Protein AF-0000000079819090 (afdb_homodimer)

Structure (mmCIF, N/CA/C/O backbone):
data_AF-0000000079819090-model_v1
#
loop_
_entity.id
_entity.type
_entity.pdbx_description
1 polymer 'Transcriptional regulator, ArsR family'
#
loop_
_atom_site.group_PDB
_atom_site.id
_atom_site.type_symbol
_atom_site.label_atom_id
_atom_site.label_alt_id
_atom_site.label_comp_id
_atom_site.label_asym_id
_atom_site.label_entity_id
_atom_site.label_seq_id
_atom_site.pdbx_PDB_ins_code
_atom_site.Cartn_x
_atom_site.Cartn_y
_atom_site.Cartn_z
_atom_site.occupancy
_atom_site.B_iso_or_equiv
_atom_site.auth_seq_id
_atom_site.auth_comp_id
_atom_site.auth_asym_id
_atom_site.auth_atom_id
_atom_site.pdbx_PDB_model_num
ATOM 1 N N . MET A 1 1 ? -15.328 3.588 -3.189 1 66.56 1 MET A N 1
ATOM 2 C CA . MET A 1 1 ? -14.344 3.637 -2.107 1 66.56 1 MET A CA 1
ATOM 3 C C . MET A 1 1 ? -12.938 3.422 -2.645 1 66.56 1 MET A C 1
ATOM 5 O O . MET A 1 1 ? -12.711 2.541 -3.475 1 66.56 1 MET A O 1
ATOM 9 N N . THR A 1 2 ? -12.109 4.523 -2.379 1 82.88 2 THR A N 1
ATOM 10 C CA . THR A 1 2 ? -10.758 4.473 -2.939 1 82.88 2 THR A CA 1
ATOM 11 C C . THR A 1 2 ? -9.938 3.379 -2.266 1 82.88 2 THR A C 1
ATOM 13 O O . THR A 1 2 ? -10.047 3.166 -1.057 1 82.88 2 THR A O 1
ATOM 16 N N . ASP A 1 3 ? -9.344 2.676 -3.035 1 90.94 3 ASP A N 1
ATOM 17 C CA . ASP A 1 3 ? -8.43 1.591 -2.676 1 90.94 3 ASP A CA 1
ATOM 18 C C . ASP A 1 3 ? -7.285 2.1 -1.803 1 90.94 3 ASP A C 1
ATOM 20 O O . ASP A 1 3 ? -6.562 3.02 -2.193 1 90.94 3 ASP A O 1
ATOM 24 N N . VAL A 1 4 ? -7.203 1.615 -0.549 1 94.12 4 VAL A N 1
ATOM 25 C CA . VAL A 1 4 ? -6.195 2.023 0.424 1 94.12 4 VAL A CA 1
ATOM 26 C C . VAL A 1 4 ? -4.801 1.869 -0.18 1 94.12 4 VAL A C 1
ATOM 28 O O . VAL A 1 4 ? -3.926 2.711 0.037 1 94.12 4 VAL A O 1
ATOM 31 N N . TYR A 1 5 ? -4.602 0.841 -0.976 1 94.44 5 TYR A N 1
ATOM 32 C CA . TYR A 1 5 ? -3.301 0.569 -1.58 1 94.44 5 TYR A CA 1
ATOM 33 C C . TYR A 1 5 ? -2.922 1.661 -2.572 1 94.44 5 TYR A C 1
ATOM 35 O O . TYR A 1 5 ? -1.781 2.131 -2.584 1 94.44 5 TYR A O 1
ATOM 43 N N . LYS A 1 6 ? -3.877 2.049 -3.33 1 95.12 6 LYS A N 1
ATOM 44 C CA . LYS A 1 6 ? -3.641 3.104 -4.312 1 95.12 6 LYS A CA 1
ATOM 45 C C . LYS A 1 6 ? -3.377 4.441 -3.627 1 95.12 6 LYS A C 1
ATOM 47 O O . LYS A 1 6 ? -2.529 5.219 -4.074 1 95.12 6 LYS A O 1
ATOM 52 N N . ALA A 1 7 ? -4.102 4.656 -2.637 1 96.69 7 ALA A N 1
ATOM 53 C CA . ALA A 1 7 ? -3.932 5.906 -1.896 1 96.69 7 ALA A CA 1
ATOM 54 C C . ALA A 1 7 ? -2.512 6.027 -1.347 1 96.69 7 ALA A C 1
ATOM 56 O O . ALA A 1 7 ? -1.905 7.098 -1.409 1 96.69 7 ALA A O 1
ATOM 57 N N . LEU A 1 8 ? -1.967 4.906 -0.868 1 95.25 8 LEU A N 1
ATOM 58 C CA . LEU A 1 8 ? -0.675 4.918 -0.189 1 95.25 8 LEU A CA 1
ATOM 59 C C . LEU A 1 8 ? 0.468 4.871 -1.197 1 95.25 8 LEU A C 1
ATOM 61 O O . LEU A 1 8 ? 1.627 5.098 -0.838 1 95.25 8 LEU A O 1
ATOM 65 N N . ALA A 1 9 ? 0.133 4.637 -2.471 1 95.94 9 ALA A N 1
ATOM 66 C CA . ALA A 1 9 ? 1.184 4.512 -3.479 1 95.94 9 ALA A CA 1
ATOM 67 C C . ALA A 1 9 ? 1.894 5.848 -3.695 1 95.94 9 ALA A C 1
ATOM 69 O O . ALA A 1 9 ? 3.012 5.887 -4.215 1 95.94 9 ALA A O 1
ATOM 70 N N . ASP A 1 10 ? 1.294 6.977 -3.35 1 96.38 10 ASP A N 1
ATOM 71 C CA . ASP A 1 10 ? 1.894 8.297 -3.492 1 96.38 10 ASP A CA 1
ATOM 72 C C . ASP A 1 10 ? 2.732 8.656 -2.268 1 96.38 10 ASP A C 1
ATOM 74 O O . ASP A 1 10 ? 2.23 8.656 -1.142 1 96.38 10 ASP A O 1
ATOM 78 N N . PRO A 1 11 ? 3.967 9.023 -2.512 1 95.94 11 PRO A N 1
ATOM 79 C CA . PRO A 1 11 ? 4.84 9.289 -1.366 1 95.94 11 PRO A CA 1
ATOM 80 C C . PRO A 1 11 ? 4.406 10.523 -0.572 1 95.94 11 PRO A C 1
ATOM 82 O O . PRO A 1 11 ? 4.578 10.562 0.649 1 95.94 11 PRO A O 1
ATOM 85 N N . THR A 1 12 ? 3.865 11.469 -1.215 1 97.38 12 THR A N 1
ATOM 86 C CA . THR A 1 12 ? 3.418 12.672 -0.521 1 97.38 12 THR A CA 1
ATOM 87 C C . THR A 1 12 ? 2.266 12.352 0.427 1 97.38 12 THR A C 1
ATOM 89 O O . THR A 1 12 ? 2.234 12.836 1.561 1 97.38 12 THR A O 1
ATOM 92 N N . ARG A 1 13 ? 1.382 11.539 -0.03 1 97.69 13 ARG A N 1
ATOM 93 C CA . ARG A 1 13 ? 0.263 11.133 0.818 1 97.69 13 ARG A CA 1
ATOM 94 C C . ARG A 1 13 ? 0.753 10.391 2.053 1 97.69 13 ARG A C 1
ATOM 96 O O . ARG A 1 13 ? 0.195 10.547 3.141 1 97.69 13 ARG A O 1
ATOM 103 N N . ARG A 1 14 ? 1.757 9.617 1.88 1 96.69 14 ARG A N 1
ATOM 104 C CA . ARG A 1 14 ? 2.311 8.898 3.021 1 96.69 14 ARG A CA 1
ATOM 105 C C . ARG A 1 14 ? 2.908 9.867 4.039 1 96.69 14 ARG A C 1
ATOM 107 O O . ARG A 1 14 ? 2.748 9.68 5.25 1 96.69 14 ARG A O 1
ATOM 114 N N . VAL A 1 15 ? 3.549 10.875 3.557 1 97.88 15 VAL A N 1
ATOM 115 C CA . VAL A 1 15 ? 4.145 11.867 4.445 1 97.88 15 VAL A CA 1
ATOM 116 C C . VAL A 1 15 ? 3.045 12.648 5.16 1 97.88 15 VAL A C 1
ATOM 118 O O . VAL A 1 15 ? 3.174 12.977 6.34 1 97.88 15 VAL A O 1
ATOM 121 N N . ILE A 1 16 ? 2.029 12.914 4.41 1 98.19 16 ILE A N 1
ATOM 122 C CA . ILE A 1 16 ? 0.886 13.586 5.016 1 98.19 16 ILE A CA 1
ATOM 123 C C . ILE A 1 16 ? 0.344 12.75 6.172 1 98.19 16 ILE A C 1
ATOM 125 O O . ILE A 1 16 ? 0.081 13.281 7.258 1 98.19 16 ILE A O 1
ATOM 129 N N . LEU A 1 17 ? 0.196 11.5 6 1 97.06 17 LEU A N 1
ATOM 130 C CA . LEU A 1 17 ? -0.29 10.609 7.047 1 97.06 17 LEU A CA 1
ATOM 131 C C . LEU A 1 17 ? 0.67 10.586 8.227 1 97.06 17 LEU A C 1
ATOM 133 O O . LEU A 1 17 ? 0.238 10.555 9.383 1 97.06 17 LEU A O 1
ATOM 137 N N . ASP A 1 18 ? 1.962 10.578 7.891 1 96.94 18 ASP A N 1
ATOM 138 C CA . ASP A 1 18 ? 2.961 10.656 8.953 1 96.94 18 ASP A CA 1
ATOM 139 C C . ASP A 1 18 ? 2.73 11.883 9.828 1 96.94 18 ASP A C 1
ATOM 141 O O . ASP A 1 18 ? 2.76 11.781 11.062 1 96.94 18 ASP A O 1
ATOM 145 N N . GLU A 1 19 ? 2.52 13.016 9.203 1 97.5 19 GLU A N 1
ATOM 146 C CA . GLU A 1 19 ? 2.352 14.273 9.914 1 97.5 19 GLU A CA 1
ATOM 147 C C . GLU A 1 19 ? 1.072 14.273 10.75 1 97.5 19 GLU A C 1
ATOM 149 O O . GLU A 1 19 ? 1.056 14.773 11.875 1 97.5 19 GLU A O 1
ATOM 154 N N . LEU A 1 20 ? 0.045 13.672 10.227 1 97.38 20 LEU A N 1
ATOM 155 C CA . LEU A 1 20 ? -1.218 13.609 10.961 1 97.38 20 LEU A CA 1
ATOM 156 C C . LEU A 1 20 ? -1.136 12.617 12.109 1 97.38 20 LEU A C 1
ATOM 158 O O . LEU A 1 20 ? -1.773 12.812 13.148 1 97.38 20 LEU A O 1
ATOM 162 N N . ALA A 1 21 ? -0.401 11.562 11.891 1 94.44 21 ALA A N 1
ATOM 163 C CA . ALA A 1 21 ? -0.195 10.586 12.961 1 94.44 21 ALA A CA 1
ATOM 164 C C . ALA A 1 21 ? 0.61 11.195 14.109 1 94.44 21 ALA A C 1
ATOM 166 O O . ALA A 1 21 ? 0.381 10.875 15.273 1 94.44 21 ALA A O 1
ATOM 167 N N . ASP A 1 22 ? 1.56 12.047 13.742 1 94.94 22 ASP A N 1
ATOM 168 C CA . ASP A 1 22 ? 2.396 12.742 14.719 1 94.94 22 ASP A CA 1
ATOM 169 C C . ASP A 1 22 ? 1.581 13.758 15.523 1 94.94 22 ASP A C 1
ATOM 171 O O . ASP A 1 22 ? 1.695 13.82 16.75 1 94.94 22 ASP A O 1
ATOM 175 N N . ARG A 1 23 ? 0.795 14.5 14.781 1 95.44 23 ARG A N 1
ATOM 176 C CA . ARG A 1 23 ? -0.111 15.484 15.367 1 95.44 23 ARG A CA 1
ATOM 177 C C . ARG A 1 23 ? -1.448 15.5 14.633 1 95.44 23 ARG A C 1
ATOM 179 O O . ARG A 1 23 ? -1.562 16.078 13.555 1 95.44 23 ARG A O 1
ATOM 186 N N . ASN A 1 24 ? -2.453 14.969 15.289 1 95.62 24 ASN A N 1
ATOM 187 C CA . ASN A 1 24 ? -3.779 14.891 14.68 1 95.62 24 ASN A CA 1
ATOM 188 C C . ASN A 1 24 ? -4.492 16.234 14.719 1 95.62 24 ASN A C 1
ATOM 190 O O . ASN A 1 24 ? -4.105 17.125 15.484 1 95.62 24 ASN A O 1
ATOM 194 N N . GLY A 1 25 ? -5.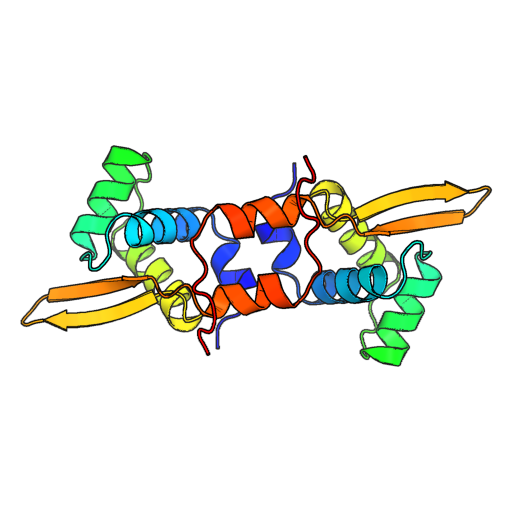426 16.328 13.859 1 96.81 25 GLY A N 1
ATOM 195 C CA . GLY A 1 25 ? -6.219 17.547 13.867 1 96.81 25 GLY A CA 1
ATOM 196 C C . GLY A 1 25 ? -5.457 18.75 13.352 1 96.81 25 GLY A C 1
ATOM 197 O O . GLY A 1 25 ? -5.285 19.75 14.07 1 96.81 25 GLY A O 1
ATOM 198 N N . GLN A 1 26 ? -5.035 18.719 12.195 1 98.19 26 GLN A N 1
ATOM 199 C CA . GLN A 1 26 ? -4.312 19.828 11.578 1 98.19 26 GLN A CA 1
ATOM 200 C C . GLN A 1 26 ? -5.121 20.453 10.445 1 98.19 26 GLN A C 1
ATOM 202 O O . GLN A 1 26 ? -5.824 19.75 9.719 1 98.19 26 GLN A O 1
ATOM 207 N N . THR A 1 27 ? -5 21.734 10.289 1 98.12 27 THR A N 1
ATOM 208 C CA . THR A 1 27 ? -5.594 22.422 9.148 1 98.12 27 THR A CA 1
ATOM 209 C C . THR A 1 27 ? -4.734 22.234 7.898 1 98.12 27 THR A C 1
ATOM 211 O O . THR A 1 27 ? -3.58 21.828 7.988 1 98.12 27 THR A O 1
ATOM 214 N N . LEU A 1 28 ? -5.336 22.562 6.738 1 98 28 LEU A N 1
ATOM 215 C CA . LEU A 1 28 ? -4.594 22.5 5.484 1 98 28 LEU A CA 1
ATOM 216 C C . LEU A 1 28 ? -3.338 23.359 5.555 1 98 28 LEU A C 1
ATOM 218 O O . LEU A 1 28 ? -2.266 22.938 5.113 1 98 28 LEU A O 1
ATOM 222 N N . PHE A 1 29 ? -3.428 24.531 6.141 1 97.62 29 PHE A N 1
ATOM 223 C CA . PHE A 1 29 ? -2.303 25.453 6.266 1 97.62 29 PHE A CA 1
ATOM 224 C C . PHE A 1 29 ? -1.183 24.812 7.086 1 97.62 29 PHE A C 1
ATOM 226 O O . PHE A 1 29 ? -0.014 24.875 6.699 1 97.62 29 PHE A O 1
ATOM 233 N N . GLU A 1 30 ? -1.546 24.25 8.227 1 97.75 30 GLU A N 1
ATOM 234 C CA . GLU A 1 30 ? -0.562 23.609 9.094 1 97.75 30 GLU A CA 1
ATOM 235 C C . GLU A 1 30 ? 0.142 22.453 8.383 1 97.75 30 GLU A C 1
ATOM 237 O O . GLU A 1 30 ? 1.363 22.312 8.469 1 97.75 30 GLU A O 1
ATOM 242 N N . ILE A 1 31 ? -0.602 21.672 7.664 1 98.19 31 ILE A N 1
ATOM 243 C CA . ILE A 1 31 ? -0.048 20.531 6.934 1 98.19 31 ILE A CA 1
ATOM 244 C C . ILE A 1 31 ? 0.931 21.031 5.871 1 98.19 31 ILE A C 1
ATOM 246 O O . ILE A 1 31 ? 2.059 20.547 5.781 1 98.19 31 ILE A O 1
ATOM 250 N N . CYS A 1 32 ? 0.532 22.031 5.121 1 98.31 32 CYS A N 1
ATOM 251 C CA . CYS A 1 32 ? 1.394 22.594 4.09 1 98.31 32 CYS A CA 1
ATOM 252 C C . CYS A 1 32 ? 2.701 23.109 4.688 1 98.31 32 CYS A C 1
ATOM 254 O O . CYS A 1 32 ? 3.777 22.844 4.145 1 98.31 32 CYS A O 1
ATOM 256 N N . THR A 1 33 ? 2.594 23.766 5.797 1 97.94 33 THR A N 1
ATOM 257 C CA . THR A 1 33 ? 3.756 24.359 6.457 1 97.94 33 THR A CA 1
ATOM 258 C C . THR A 1 33 ? 4.715 23.266 6.93 1 97.94 33 THR A C 1
ATOM 260 O O . THR A 1 33 ? 5.926 23.375 6.715 1 97.94 33 THR A O 1
ATOM 263 N N . ARG A 1 34 ? 4.168 22.281 7.488 1 97.69 34 ARG A N 1
ATOM 264 C CA . ARG A 1 34 ? 5 21.188 8 1 97.69 34 ARG A CA 1
ATOM 265 C C . ARG A 1 34 ? 5.645 20.406 6.863 1 97.69 34 ARG A C 1
ATOM 267 O O . ARG A 1 34 ? 6.809 20.016 6.953 1 97.69 34 ARG A O 1
ATOM 274 N N . LEU A 1 35 ? 4.879 20.141 5.785 1 97.94 35 LEU A N 1
ATOM 275 C CA . LEU A 1 35 ? 5.426 19.453 4.621 1 97.94 35 LEU A CA 1
ATOM 276 C C . LEU A 1 35 ? 6.621 20.219 4.051 1 97.94 35 LEU A C 1
ATOM 278 O O . LEU A 1 35 ? 7.645 19.609 3.715 1 97.94 35 LEU A O 1
ATOM 282 N N . LEU A 1 36 ? 6.496 21.484 4.012 1 97.69 36 LEU A N 1
ATOM 283 C CA . LEU A 1 36 ? 7.562 22.328 3.471 1 97.69 36 LEU A CA 1
ATOM 284 C C . LEU A 1 36 ? 8.75 22.375 4.426 1 97.69 36 LEU A C 1
ATOM 286 O O . LEU A 1 36 ? 9.883 22.094 4.031 1 97.69 36 LEU A O 1
ATOM 290 N N . SER A 1 37 ? 8.539 22.625 5.719 1 97.56 37 SER A N 1
ATOM 291 C CA . SER A 1 37 ? 9.594 22.891 6.691 1 97.56 37 SER A CA 1
ATOM 292 C C . SER A 1 37 ? 10.328 21.625 7.086 1 97.56 37 SER A C 1
ATOM 294 O O . SER A 1 37 ? 11.555 21.625 7.219 1 97.56 37 SER A O 1
ATOM 296 N N . LYS A 1 38 ? 9.602 20.531 7.246 1 97.12 38 LYS A N 1
ATOM 297 C CA . LYS A 1 38 ? 10.188 19.312 7.793 1 97.12 38 LYS A CA 1
ATOM 298 C C . LYS A 1 38 ? 10.648 18.375 6.68 1 97.12 38 LYS A C 1
ATOM 300 O O . LYS A 1 38 ? 11.602 17.609 6.859 1 97.12 38 LYS A O 1
ATOM 305 N N . HIS A 1 39 ? 9.945 18.469 5.566 1 96.94 39 HIS A N 1
ATOM 306 C CA . HIS A 1 39 ? 10.195 17.438 4.562 1 96.94 39 HIS A CA 1
ATOM 307 C C . HIS A 1 39 ? 10.672 18.062 3.248 1 96.94 39 HIS A C 1
ATOM 309 O O . HIS A 1 39 ? 11.031 17.344 2.314 1 96.94 39 HIS A O 1
ATOM 315 N N . GLY A 1 40 ? 10.547 19.344 3.105 1 96.81 40 GLY A N 1
ATOM 316 C CA . GLY A 1 40 ? 10.953 20.016 1.882 1 96.81 40 GLY A CA 1
ATOM 317 C C . GLY A 1 40 ? 9.969 19.828 0.744 1 96.81 40 GLY A C 1
ATOM 318 O O . GLY A 1 40 ? 10.336 19.953 -0.427 1 96.81 40 GLY A O 1
ATOM 319 N N . ILE A 1 41 ? 8.812 19.422 1.037 1 96.62 41 ILE A N 1
ATOM 320 C CA . ILE A 1 41 ? 7.758 19.266 0.042 1 96.62 41 ILE A CA 1
ATOM 321 C C . ILE A 1 41 ? 7.035 20.578 -0.175 1 96.62 41 ILE A C 1
ATOM 323 O O . ILE A 1 41 ? 6.305 21.047 0.703 1 96.62 41 ILE A O 1
ATOM 327 N N . ASP A 1 42 ? 7.266 21.141 -1.329 1 95.44 42 ASP A N 1
ATOM 328 C CA . ASP A 1 42 ? 6.668 22.422 -1.679 1 95.44 42 ASP A CA 1
ATOM 329 C C . ASP A 1 42 ? 5.562 22.25 -2.715 1 95.44 42 ASP A C 1
ATOM 331 O O . ASP A 1 42 ? 5.676 22.734 -3.842 1 95.44 42 ASP A O 1
ATOM 335 N N . SER A 1 43 ? 4.57 21.594 -2.363 1 96.06 43 SER A N 1
ATOM 336 C CA . SER A 1 43 ? 3.393 21.406 -3.203 1 96.06 43 SER A CA 1
ATOM 337 C C . SER A 1 43 ? 2.379 22.531 -2.996 1 96.06 43 SER A C 1
ATOM 339 O O . SER A 1 43 ? 2.332 23.141 -1.928 1 96.06 43 SER A O 1
ATOM 341 N N . SER A 1 44 ? 1.638 22.812 -3.953 1 97.06 44 SER A N 1
ATOM 342 C CA . SER A 1 44 ? 0.59 23.812 -3.82 1 97.06 44 SER A CA 1
ATOM 343 C C . SER A 1 44 ? -0.467 23.375 -2.811 1 97.06 44 SER A C 1
ATOM 345 O O . SER A 1 44 ? -0.65 22.188 -2.566 1 97.06 44 SER A O 1
ATOM 347 N N . ARG A 1 45 ? -1.118 24.391 -2.27 1 96.81 45 ARG A N 1
ATOM 348 C CA . ARG A 1 45 ? -2.23 24.125 -1.368 1 96.81 45 ARG A CA 1
ATOM 349 C C . ARG A 1 45 ? -3.303 23.281 -2.062 1 96.81 45 ARG A C 1
ATOM 351 O O . ARG A 1 45 ? -3.922 22.422 -1.442 1 96.81 45 ARG A O 1
ATOM 358 N N . GLN A 1 46 ? -3.529 23.547 -3.246 1 97.56 46 GLN A N 1
ATOM 359 C CA . GLN A 1 46 ? -4.512 22.797 -4.023 1 97.56 46 GLN A CA 1
ATOM 360 C C . GLN A 1 46 ? -4.109 21.328 -4.148 1 97.56 46 GLN A C 1
ATOM 362 O O . GLN A 1 46 ? -4.953 20.438 -4.012 1 97.56 46 GLN A O 1
ATOM 367 N N . ALA A 1 47 ? -2.871 21.078 -4.484 1 98.25 47 ALA A N 1
ATOM 368 C CA . ALA A 1 47 ? -2.377 19.719 -4.613 1 98.25 47 ALA A CA 1
ATOM 369 C C . ALA A 1 47 ? -2.514 18.953 -3.297 1 98.25 47 ALA A C 1
ATOM 371 O O . ALA A 1 47 ? -2.965 17.812 -3.279 1 98.25 47 ALA A O 1
ATOM 372 N N . ILE A 1 48 ? -2.148 19.641 -2.25 1 98.31 48 ILE A N 1
ATOM 373 C CA . ILE A 1 48 ? -2.23 19 -0.942 1 98.31 48 ILE A CA 1
ATOM 374 C C . ILE A 1 48 ? -3.691 18.719 -0.593 1 98.31 48 ILE A C 1
ATOM 376 O O . ILE A 1 48 ? -4.016 17.672 -0.026 1 98.31 48 ILE A O 1
ATOM 380 N N . SER A 1 49 ? -4.547 19.609 -0.908 1 98.31 49 SER A N 1
ATOM 381 C CA . SER A 1 49 ? -5.977 19.406 -0.696 1 98.31 49 SER A CA 1
ATOM 382 C C . SER A 1 49 ? -6.477 18.188 -1.456 1 98.31 49 SER A C 1
ATOM 384 O O . SER A 1 49 ? -7.262 17.406 -0.927 1 98.31 49 SER A O 1
ATOM 386 N N . GLN A 1 50 ? -6.008 18 -2.621 1 98.25 50 GLN A N 1
ATOM 387 C CA . GLN A 1 50 ? -6.391 16.844 -3.426 1 98.25 50 GLN A CA 1
ATOM 388 C C . GLN A 1 50 ? -5.883 15.555 -2.801 1 98.25 50 GLN A C 1
ATOM 390 O O . GLN A 1 50 ? -6.59 14.539 -2.797 1 98.25 50 GLN A O 1
ATOM 395 N N . HIS A 1 51 ? -4.641 15.602 -2.369 1 98.25 51 HIS A N 1
ATOM 396 C CA . HIS A 1 51 ? -4.117 14.438 -1.662 1 98.25 51 HIS A CA 1
ATOM 397 C C . HIS A 1 51 ? -4.977 14.094 -0.452 1 98.25 51 HIS A C 1
ATOM 399 O O . HIS A 1 51 ? -5.266 12.922 -0.204 1 98.25 51 HIS A O 1
ATOM 405 N N . LEU A 1 52 ? -5.359 15.109 0.251 1 98.31 52 LEU A N 1
ATOM 406 C CA . LEU A 1 52 ? -6.191 14.898 1.432 1 98.31 52 LEU A CA 1
ATOM 407 C C . LEU A 1 52 ? -7.543 14.305 1.048 1 98.31 52 LEU A C 1
ATOM 409 O O . LEU A 1 52 ? -8.078 13.453 1.764 1 98.31 52 LEU A O 1
ATOM 413 N N . ASP A 1 53 ? -8.086 14.727 -0.052 1 98 53 ASP A N 1
ATOM 414 C CA . ASP A 1 53 ? -9.344 14.172 -0.539 1 98 53 ASP A CA 1
ATOM 415 C C . ASP A 1 53 ? -9.203 12.688 -0.849 1 98 53 ASP A C 1
ATOM 417 O O . ASP A 1 53 ? -10.078 11.891 -0.495 1 98 53 ASP A O 1
ATOM 421 N N . VAL A 1 54 ? -8.148 12.328 -1.524 1 98 54 VAL A N 1
ATOM 422 C CA . VAL A 1 54 ? -7.887 10.93 -1.859 1 98 54 VAL A CA 1
ATOM 423 C C . VAL A 1 54 ? -7.77 10.102 -0.58 1 98 54 VAL A C 1
ATOM 425 O O . VAL A 1 54 ? -8.352 9.016 -0.477 1 98 54 VAL A O 1
ATOM 428 N N . LEU A 1 55 ? -7.039 10.617 0.415 1 97.94 55 LEU A N 1
ATOM 429 C CA . LEU A 1 55 ? -6.848 9.922 1.682 1 97.94 55 LEU A CA 1
ATOM 430 C C . LEU A 1 55 ? -8.164 9.781 2.432 1 97.94 55 LEU A C 1
ATOM 432 O O . LEU A 1 55 ? -8.422 8.75 3.064 1 97.94 55 LEU A O 1
ATOM 436 N N . GLU A 1 56 ? -8.977 10.789 2.32 1 97.62 56 GLU A N 1
ATOM 437 C CA . GLU A 1 56 ? -10.281 10.742 2.959 1 97.62 56 GLU A CA 1
ATOM 438 C C . GLU A 1 56 ? -11.188 9.711 2.287 1 97.62 56 GLU A C 1
ATOM 440 O O . GLU A 1 56 ? -11.867 8.938 2.965 1 97.62 56 GLU A O 1
ATOM 445 N N . GLU A 1 57 ? -11.195 9.664 1.021 1 97.38 57 GLU A N 1
ATOM 446 C CA . GLU A 1 57 ? -11.992 8.695 0.267 1 97.38 57 GLU A CA 1
ATOM 447 C C . GLU A 1 57 ? -11.562 7.266 0.568 1 97.38 57 GLU A C 1
ATOM 449 O O . GLU A 1 57 ? -12.375 6.348 0.543 1 97.38 57 GLU A O 1
ATOM 454 N N . ALA A 1 58 ? -10.305 7.102 0.854 1 96.75 58 ALA A N 1
ATOM 455 C CA . ALA A 1 58 ? -9.773 5.781 1.173 1 96.75 58 ALA A CA 1
ATOM 456 C C . ALA A 1 58 ? -10.039 5.422 2.633 1 96.75 58 ALA A C 1
ATOM 458 O O . ALA A 1 58 ? -9.711 4.316 3.074 1 96.75 58 ALA A O 1
ATOM 459 N N . GLY A 1 59 ? -10.555 6.398 3.4 1 96.25 59 GLY A N 1
ATOM 460 C CA . GLY A 1 59 ? -10.867 6.168 4.801 1 96.25 59 GLY A CA 1
ATOM 461 C C . GLY A 1 59 ? -9.688 6.387 5.727 1 96.25 59 GLY A C 1
ATOM 462 O O . GLY A 1 59 ? -9.75 6.047 6.91 1 96.25 59 GLY A O 1
ATOM 463 N N . LEU A 1 60 ? -8.633 6.973 5.266 1 96.81 60 LEU A N 1
ATOM 464 C CA . LEU A 1 60 ? -7.391 7.109 6.023 1 96.81 60 LEU A CA 1
ATOM 465 C C . LEU A 1 60 ? -7.34 8.461 6.734 1 96.81 60 LEU A C 1
ATOM 467 O O . LEU A 1 60 ? -6.512 8.664 7.629 1 96.81 60 LEU A O 1
ATOM 471 N N . VAL A 1 61 ? -8.195 9.398 6.297 1 97.81 61 VAL A N 1
ATOM 472 C CA . VAL A 1 61 ? -8.305 10.727 6.898 1 97.81 61 VAL A CA 1
ATOM 473 C C . VAL A 1 61 ? -9.773 11.062 7.148 1 97.81 61 VAL A C 1
ATOM 475 O O . VAL A 1 61 ? -10.633 10.758 6.32 1 97.81 61 VAL A O 1
ATOM 478 N N . THR A 1 62 ? -10.023 11.531 8.234 1 97.56 62 THR A N 1
ATOM 479 C CA . THR A 1 62 ? -11.336 12.102 8.523 1 97.56 62 THR A CA 1
ATOM 480 C C . THR A 1 62 ? -11.242 13.609 8.719 1 97.56 62 THR A C 1
ATOM 482 O O . THR A 1 62 ? -10.188 14.125 9.094 1 97.56 62 THR A O 1
ATOM 485 N N . THR A 1 63 ? -12.336 14.273 8.422 1 97 63 THR A N 1
ATOM 486 C CA . THR A 1 63 ? -12.344 15.734 8.539 1 97 63 THR A CA 1
ATOM 487 C C . THR A 1 63 ? -13.422 16.188 9.508 1 97 63 THR A C 1
ATOM 489 O O . THR A 1 63 ? -14.523 15.625 9.531 1 97 63 THR A O 1
ATOM 492 N N . ARG A 1 64 ? -13.078 17.078 10.344 1 95.94 64 ARG A N 1
ATOM 493 C CA . ARG A 1 64 ? -14.016 17.719 11.25 1 95.94 64 ARG A CA 1
ATOM 494 C C . ARG A 1 64 ? -13.938 19.25 11.133 1 95.94 64 ARG A C 1
ATOM 496 O O . ARG A 1 64 ? -12.852 19.812 10.992 1 95.94 64 ARG A O 1
ATOM 503 N N . ARG A 1 65 ? -15.141 19.797 11.18 1 94.69 65 ARG A N 1
ATOM 504 C CA . ARG A 1 65 ? -15.18 21.266 11.117 1 94.69 65 ARG A CA 1
ATOM 505 C C . ARG A 1 65 ? -15.422 21.859 12.5 1 94.69 65 ARG A C 1
ATOM 507 O O . ARG A 1 65 ? -16.234 21.344 13.273 1 94.69 65 ARG A O 1
ATOM 514 N N . ASP A 1 66 ? -14.656 22.75 12.836 1 92.75 66 ASP A N 1
ATOM 515 C CA . ASP A 1 66 ? -14.859 23.578 14.016 1 92.75 66 ASP A CA 1
ATOM 516 C C . ASP A 1 66 ? -14.883 25.062 13.656 1 92.75 66 ASP A C 1
ATOM 518 O O . ASP A 1 66 ? -13.836 25.656 13.391 1 92.75 66 ASP A O 1
ATOM 522 N N . GLY A 1 67 ? -16.062 25.688 13.859 1 94.69 67 GLY A N 1
ATOM 523 C CA . GLY A 1 67 ? -16.188 27.047 13.359 1 94.69 67 GLY A CA 1
ATOM 524 C C . GLY A 1 67 ? -15.883 27.172 11.875 1 94.69 67 GLY A C 1
ATOM 525 O O . GLY A 1 67 ? -16.484 26.469 11.055 1 94.69 67 GLY A O 1
ATOM 526 N N . ARG A 1 68 ? -14.812 28.062 11.547 1 92.56 68 ARG A N 1
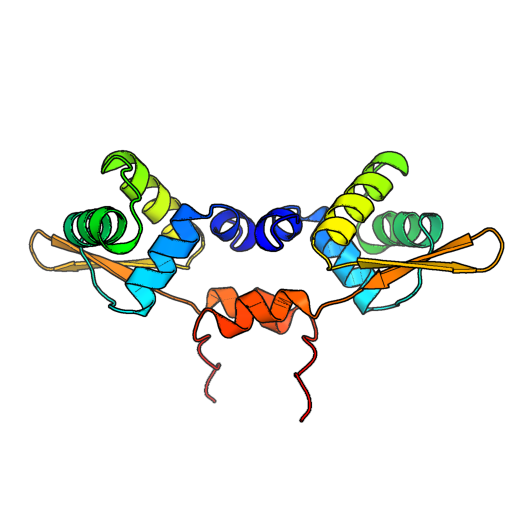ATOM 527 C CA . ARG A 1 68 ? -14.492 28.312 10.148 1 92.56 68 ARG A CA 1
ATOM 528 C C . ARG A 1 68 ? -13.328 27.438 9.68 1 92.56 68 ARG A C 1
ATOM 530 O O . ARG A 1 68 ? -12.898 27.531 8.531 1 92.56 68 ARG A O 1
ATOM 537 N N . TYR A 1 69 ? -12.875 26.609 10.508 1 94.75 69 TYR A N 1
ATOM 538 C CA . TYR A 1 69 ? -11.68 25.844 10.172 1 94.75 69 TYR A CA 1
ATOM 539 C C . TYR A 1 69 ? -12.023 24.375 9.969 1 94.75 69 TYR A C 1
ATOM 541 O O . TYR A 1 69 ? -12.906 23.828 10.641 1 94.75 69 TYR A O 1
ATOM 549 N N . LYS A 1 70 ? -11.344 23.812 8.977 1 96.25 70 LYS A N 1
ATOM 550 C CA . LYS A 1 70 ? -11.398 22.391 8.688 1 96.25 70 LYS A CA 1
ATOM 551 C C . LYS A 1 70 ? -10.172 21.672 9.234 1 96.25 70 LYS A C 1
ATOM 553 O O . LYS A 1 70 ? -9.039 22.031 8.914 1 96.25 70 LYS A O 1
ATOM 558 N N . PHE A 1 71 ? -10.484 20.609 10.141 1 98.12 71 PHE A N 1
ATOM 559 C CA . PHE A 1 71 ? -9.383 19.875 10.75 1 98.12 71 PHE A CA 1
ATOM 560 C C . PHE A 1 71 ? -9.312 18.453 10.203 1 98.12 71 PHE A C 1
ATOM 562 O O . PHE A 1 71 ? -10.336 17.797 10.07 1 98.12 71 PHE A O 1
ATOM 569 N N . HIS A 1 72 ? -8.133 18.016 9.867 1 98.44 72 HIS A N 1
ATOM 570 C CA . HIS A 1 72 ? -7.891 16.672 9.32 1 98.44 72 HIS A CA 1
ATOM 571 C C . HIS A 1 72 ? -7.277 15.758 10.375 1 98.44 72 HIS A C 1
ATOM 573 O O . HIS A 1 72 ? -6.332 16.141 11.062 1 98.44 72 HIS A O 1
ATOM 579 N N . HIS A 1 73 ? -7.879 14.562 10.461 1 97.75 73 HIS A N 1
ATOM 580 C CA . HIS A 1 73 ? -7.445 13.555 11.422 1 97.75 73 HIS A CA 1
ATOM 581 C C . HIS A 1 73 ? -7.078 12.25 10.719 1 97.75 73 HIS A C 1
ATOM 583 O O . HIS A 1 73 ? -7.762 11.828 9.781 1 97.75 73 HIS A O 1
ATOM 589 N N . ALA A 1 74 ? -5.984 11.68 11.1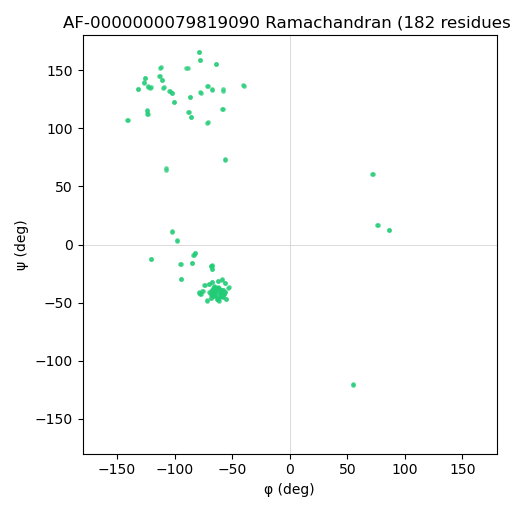48 1 96.5 74 ALA A N 1
ATOM 590 C CA . ALA A 1 74 ? -5.645 10.367 10.602 1 96.5 74 ALA A CA 1
ATOM 591 C C . ALA A 1 74 ? -6.586 9.297 11.141 1 96.5 74 ALA A C 1
ATOM 593 O O . ALA A 1 74 ? -6.949 9.312 12.32 1 96.5 74 ALA A O 1
ATOM 594 N N . ASP A 1 75 ? -7.043 8.445 10.328 1 95 75 ASP A N 1
ATOM 595 C CA . ASP A 1 75 ? -7.691 7.191 10.688 1 95 75 ASP A CA 1
ATOM 596 C C . ASP A 1 75 ? -6.977 6 10.055 1 95 75 ASP A C 1
ATOM 598 O O . ASP A 1 75 ? -7.078 5.785 8.844 1 95 75 ASP A O 1
ATOM 602 N N . LEU A 1 76 ? -6.375 5.227 10.891 1 91.88 76 LEU A N 1
ATOM 603 C CA . LEU A 1 76 ? -5.477 4.203 10.375 1 91.88 76 LEU A CA 1
ATOM 604 C C . LEU A 1 76 ? -6.141 2.83 10.406 1 91.88 76 LEU A C 1
ATOM 606 O O . LEU A 1 76 ? -5.512 1.821 10.078 1 91.88 76 LEU A O 1
ATOM 610 N N . ALA A 1 77 ? -7.445 2.816 10.656 1 91.25 77 ALA A N 1
ATOM 611 C CA . ALA A 1 77 ? -8.188 1.565 10.758 1 91.25 77 ALA A CA 1
ATOM 612 C C . ALA A 1 77 ? -8.148 0.792 9.445 1 91.25 77 ALA A C 1
ATOM 614 O O . ALA A 1 77 ? -7.98 -0.43 9.445 1 91.25 77 ALA A O 1
ATOM 615 N N . PRO A 1 78 ? -8.203 1.492 8.359 1 91.94 78 PRO A N 1
ATOM 616 C CA . PRO A 1 78 ? -8.219 0.762 7.086 1 91.94 78 PRO A CA 1
ATOM 617 C C . PRO A 1 78 ? -6.898 0.037 6.812 1 91.94 78 PRO A C 1
ATOM 619 O O . PRO A 1 78 ? -6.855 -0.876 5.984 1 91.94 78 PRO A O 1
ATOM 622 N N . LEU A 1 79 ? -5.836 0.396 7.461 1 90.94 79 LEU A N 1
ATOM 623 C CA . LEU A 1 79 ? -4.547 -0.258 7.266 1 90.94 79 LEU A CA 1
ATOM 624 C C . LEU A 1 79 ? -4.578 -1.688 7.797 1 90.94 79 LEU A C 1
ATOM 626 O O . LEU A 1 79 ? -3.719 -2.5 7.453 1 90.94 79 LEU A O 1
ATOM 630 N N . ARG A 1 80 ? -5.551 -1.957 8.648 1 88.12 80 ARG A N 1
ATOM 631 C CA . ARG A 1 80 ? -5.699 -3.312 9.172 1 88.12 80 ARG A CA 1
ATOM 632 C C . ARG A 1 80 ? -5.918 -4.312 8.039 1 88.12 80 ARG A C 1
ATOM 634 O O . ARG A 1 80 ? -5.516 -5.473 8.141 1 88.12 80 ARG A O 1
ATOM 641 N N . ALA A 1 81 ? -6.543 -3.814 6.977 1 83.75 81 ALA A N 1
ATOM 642 C CA . ALA A 1 81 ? -6.766 -4.66 5.805 1 83.75 81 ALA A CA 1
ATOM 643 C C . ALA A 1 81 ? -5.453 -5.238 5.289 1 83.75 81 ALA A C 1
ATOM 645 O O . ALA A 1 81 ? -5.414 -6.371 4.801 1 83.75 81 ALA A O 1
ATOM 646 N N . ILE A 1 82 ? -4.43 -4.492 5.422 1 84.69 82 ILE A N 1
ATOM 647 C CA . ILE A 1 82 ? -3.123 -4.918 4.926 1 84.69 82 ILE A CA 1
ATOM 648 C C . ILE A 1 82 ? -2.514 -5.934 5.891 1 84.69 82 ILE A C 1
ATOM 650 O O . ILE A 1 82 ? -2.039 -6.992 5.469 1 84.69 82 ILE A O 1
ATOM 654 N N . VAL A 1 83 ? -2.641 -5.652 7.113 1 82.56 83 VAL A N 1
ATOM 655 C CA . VAL A 1 83 ? -2.031 -6.465 8.164 1 82.56 83 VAL A CA 1
ATOM 656 C C . VAL A 1 83 ? -2.74 -7.812 8.25 1 82.56 83 VAL A C 1
ATOM 658 O O . VAL A 1 83 ? -2.104 -8.844 8.484 1 82.56 83 VAL A O 1
ATOM 661 N N . ASP A 1 84 ? -3.979 -7.727 7.996 1 87.88 84 ASP A N 1
ATOM 662 C CA . ASP A 1 84 ? -4.777 -8.938 8.164 1 87.88 84 ASP A CA 1
ATOM 663 C C . ASP A 1 84 ? -4.711 -9.812 6.914 1 87.88 84 ASP A C 1
ATOM 665 O O . ASP A 1 84 ? -5.035 -11 6.969 1 87.88 84 ASP A O 1
ATOM 669 N N . ARG A 1 85 ? -4.309 -9.336 5.879 1 91.38 85 ARG A N 1
ATOM 670 C CA . ARG A 1 85 ? -4.387 -10.055 4.613 1 91.38 85 ARG A CA 1
ATOM 671 C C . ARG A 1 85 ? -3.271 -11.094 4.5 1 91.38 85 ARG A C 1
ATOM 673 O O . ARG A 1 85 ? -3.498 -12.203 4.023 1 91.38 85 ARG A O 1
ATOM 680 N N . TRP A 1 86 ? -2.096 -10.602 4.973 1 90.44 86 TRP A N 1
ATOM 681 C CA . TRP A 1 86 ? -0.932 -11.469 4.82 1 90.44 86 TRP A CA 1
ATOM 682 C C . TRP A 1 86 ? -0.235 -11.688 6.16 1 90.44 86 TRP A C 1
ATOM 684 O O . TRP A 1 86 ? -0.196 -10.781 6.996 1 90.44 86 TRP A O 1
ATOM 694 N N . PRO A 1 87 ? 0.25 -12.914 6.316 1 85.69 87 PRO A N 1
ATOM 695 C CA . PRO A 1 87 ? 1.035 -13.164 7.527 1 85.69 87 PRO A CA 1
ATOM 696 C C . PRO A 1 87 ? 2.406 -12.492 7.496 1 85.69 87 PRO A C 1
ATOM 698 O O . PRO A 1 87 ? 3.336 -13.008 6.871 1 85.69 87 PRO A O 1
ATOM 701 N N . ILE A 1 88 ? 2.559 -11.469 8.195 1 83.88 88 ILE A N 1
ATOM 702 C CA . ILE A 1 88 ? 3.807 -10.719 8.211 1 83.88 88 ILE A CA 1
ATOM 703 C C . ILE A 1 88 ? 4.75 -11.297 9.258 1 83.88 88 ILE A C 1
ATOM 705 O O . ILE A 1 88 ? 4.395 -11.391 10.438 1 83.88 88 ILE A O 1
ATOM 709 N N . PRO A 1 89 ? 5.805 -11.82 8.664 1 81.12 89 PRO A N 1
ATOM 710 C CA . PRO A 1 89 ? 6.723 -12.469 9.602 1 81.12 89 PRO A CA 1
ATOM 711 C C . PRO A 1 89 ? 7.227 -11.516 10.688 1 81.12 89 PRO A C 1
ATOM 713 O O . PRO A 1 89 ? 7.43 -10.328 10.43 1 81.12 89 PRO A O 1
ATOM 716 N N . GLN A 1 90 ? 7.191 -12.031 12 1 73.75 90 GLN A N 1
ATOM 717 C CA . GLN A 1 90 ? 7.727 -11.25 13.109 1 73.75 90 GLN A CA 1
ATOM 718 C C . GLN A 1 90 ? 9.25 -11.32 13.156 1 73.75 90 GLN A C 1
ATOM 720 O O . GLN A 1 90 ? 9.836 -12.312 12.727 1 73.75 90 GLN A O 1
ATOM 725 N N . GLU A 1 91 ? 9.992 -10.18 13.281 1 65.38 91 GLU A N 1
ATOM 726 C CA . GLU A 1 91 ? 11.43 -10.273 13.484 1 65.38 91 GLU A CA 1
ATOM 727 C C . GLU A 1 91 ? 11.758 -11.109 14.719 1 65.38 91 GLU A C 1
ATOM 729 O O . GLU A 1 91 ? 11.18 -10.906 15.789 1 65.38 91 GLU A O 1
ATOM 734 N N . GLY A 1 92 ? 11.594 -12.398 14.656 1 43.5 92 GLY A N 1
ATOM 735 C CA . GLY A 1 92 ? 12.016 -13.125 15.844 1 43.5 92 GLY A CA 1
ATOM 736 C C . GLY A 1 92 ? 13.305 -12.594 16.438 1 43.5 92 GLY A C 1
ATOM 737 O O . GLY A 1 92 ? 14.164 -12.07 15.727 1 43.5 92 GLY A O 1
ATOM 738 N N . PRO A 1 93 ? 13.359 -12.461 17.875 1 38.94 93 PRO A N 1
ATOM 739 C CA . PRO A 1 93 ? 14.703 -12.383 18.469 1 38.94 93 PRO A CA 1
ATOM 740 C C . PRO A 1 93 ? 15.648 -13.445 17.922 1 38.94 93 PRO A C 1
ATOM 742 O O . PRO A 1 93 ? 15.203 -14.477 17.422 1 38.94 93 PRO A O 1
ATOM 745 N N . MET B 1 1 ? 15.219 0.17 -6.145 1 66.75 1 MET B N 1
ATOM 746 C CA . MET B 1 1 ? 14.328 -0.708 -5.398 1 66.75 1 MET B CA 1
ATOM 747 C C . MET B 1 1 ? 12.883 -0.213 -5.484 1 66.75 1 MET B C 1
ATOM 749 O O . MET B 1 1 ? 12.625 0.984 -5.348 1 66.75 1 MET B O 1
ATOM 753 N N . THR B 1 2 ? 12.039 -1.147 -6.07 1 83.31 2 THR B N 1
ATOM 754 C CA . THR B 1 2 ? 10.656 -0.739 -6.297 1 83.31 2 THR B CA 1
ATOM 755 C C . THR B 1 2 ? 9.93 -0.543 -4.969 1 83.31 2 THR B C 1
ATOM 757 O O . THR B 1 2 ? 10.141 -1.305 -4.023 1 83.31 2 THR B O 1
ATOM 760 N N . ASP B 1 3 ? 9.281 0.479 -4.906 1 91.44 3 ASP B N 1
ATOM 761 C CA . ASP B 1 3 ? 8.445 0.901 -3.785 1 91.44 3 ASP B CA 1
ATOM 762 C C . ASP B 1 3 ? 7.352 -0.125 -3.498 1 91.44 3 ASP B C 1
ATOM 764 O O . ASP B 1 3 ? 6.566 -0.468 -4.387 1 91.44 3 ASP B O 1
ATOM 768 N N . VAL B 1 4 ? 7.387 -0.74 -2.307 1 94.31 4 VAL B N 1
ATOM 769 C CA . VAL B 1 4 ? 6.445 -1.772 -1.892 1 94.31 4 VAL B CA 1
ATOM 770 C C . VAL B 1 4 ? 5.016 -1.265 -2.064 1 94.31 4 VAL B C 1
ATOM 772 O O . VAL B 1 4 ? 4.129 -2.014 -2.482 1 94.31 4 VAL B O 1
ATOM 775 N N . TYR B 1 5 ? 4.785 0 -1.785 1 94.5 5 TYR B N 1
ATOM 776 C CA . TYR B 1 5 ? 3.453 0.588 -1.879 1 94.5 5 TYR B CA 1
ATOM 777 C C . TYR B 1 5 ? 2.961 0.597 -3.322 1 94.5 5 TYR B C 1
ATOM 779 O O . TYR B 1 5 ? 1.808 0.255 -3.594 1 94.5 5 TYR B O 1
ATOM 787 N N . LYS B 1 6 ? 3.844 0.938 -4.184 1 95.25 6 LYS B N 1
ATOM 788 C CA . LYS B 1 6 ? 3.496 0.968 -5.598 1 95.25 6 LYS B CA 1
ATOM 789 C C . LYS B 1 6 ? 3.24 -0.438 -6.133 1 95.25 6 LYS B C 1
ATOM 791 O O . LYS B 1 6 ? 2.336 -0.646 -6.945 1 95.25 6 LYS B O 1
ATOM 796 N N . ALA B 1 7 ? 4.031 -1.295 -5.699 1 96.75 7 ALA B N 1
ATOM 797 C CA . ALA B 1 7 ? 3.873 -2.68 -6.137 1 96.75 7 ALA B CA 1
ATOM 798 C C . ALA B 1 7 ? 2.496 -3.221 -5.762 1 96.75 7 ALA B C 1
ATOM 800 O O . ALA B 1 7 ? 1.851 -3.902 -6.559 1 96.75 7 ALA B O 1
ATOM 801 N N . LEU B 1 8 ? 2.02 -2.85 -4.562 1 95.25 8 LEU B N 1
ATOM 802 C CA . LEU B 1 8 ? 0.782 -3.41 -4.031 1 95.25 8 LEU B CA 1
ATOM 803 C C . LEU B 1 8 ? -0.431 -2.662 -4.574 1 95.25 8 LEU B C 1
ATOM 805 O O . LEU B 1 8 ? -1.566 -3.119 -4.422 1 95.25 8 LEU B O 1
ATOM 809 N N . ALA B 1 9 ? -0.186 -1.539 -5.258 1 95.94 9 ALA B N 1
ATOM 810 C CA . ALA B 1 9 ? -1.304 -0.738 -5.746 1 95.94 9 ALA B CA 1
ATOM 811 C C . ALA B 1 9 ? -2.076 -1.482 -6.832 1 95.94 9 ALA B C 1
ATOM 813 O O . ALA B 1 9 ? -3.23 -1.156 -7.117 1 95.94 9 ALA B O 1
ATOM 814 N N . ASP B 1 10 ? -1.493 -2.469 -7.496 1 96.38 10 ASP B N 1
ATOM 815 C CA . ASP B 1 10 ? -2.15 -3.258 -8.531 1 96.38 10 ASP B CA 1
ATOM 816 C C . ASP B 1 10 ? -2.904 -4.441 -7.926 1 96.38 10 ASP B C 1
ATOM 818 O O . ASP B 1 10 ? -2.316 -5.262 -7.223 1 96.38 10 ASP B O 1
ATOM 822 N N . PRO B 1 11 ? -4.16 -4.543 -8.266 1 96 11 PRO B N 1
ATOM 823 C CA . PRO B 1 11 ? -4.949 -5.605 -7.645 1 96 11 PRO B CA 1
ATOM 824 C C . PRO B 1 11 ? -4.504 -7.004 -8.078 1 96 11 PRO B C 1
ATOM 826 O O . PRO B 1 11 ? -4.582 -7.949 -7.289 1 96 11 PRO B O 1
ATOM 829 N N . THR B 1 12 ? -4.047 -7.129 -9.25 1 97.44 12 THR B N 1
ATOM 830 C CA . THR B 1 12 ? -3.59 -8.43 -9.727 1 97.44 12 THR B CA 1
ATOM 831 C C . THR B 1 12 ? -2.359 -8.891 -8.953 1 97.44 12 THR B C 1
ATOM 833 O O . THR B 1 12 ? -2.262 -10.062 -8.57 1 97.44 12 THR B O 1
ATOM 836 N N . ARG B 1 13 ? -1.487 -7.98 -8.711 1 97.69 13 ARG B N 1
ATOM 837 C CA . ARG B 1 13 ? -0.293 -8.312 -7.938 1 97.69 13 ARG B CA 1
ATOM 838 C C . ARG B 1 13 ? -0.66 -8.758 -6.527 1 97.69 13 ARG B C 1
ATOM 840 O O . ARG B 1 13 ? -0.027 -9.656 -5.973 1 97.69 13 ARG B O 1
ATOM 847 N N . ARG B 1 14 ? -1.646 -8.156 -5.984 1 96.69 14 ARG B N 1
ATOM 848 C CA . ARG B 1 14 ? -2.086 -8.555 -4.652 1 96.69 14 ARG B CA 1
ATOM 849 C C . ARG B 1 14 ? -2.639 -9.977 -4.66 1 96.69 14 ARG B C 1
ATOM 851 O O . ARG B 1 14 ? -2.383 -10.75 -3.738 1 96.69 14 ARG B O 1
ATOM 858 N N . VAL B 1 15 ? -3.35 -10.305 -5.684 1 97.88 15 VAL B N 1
ATOM 859 C CA . VAL B 1 15 ? -3.912 -11.641 -5.801 1 97.88 15 VAL B CA 1
ATOM 860 C C . VAL B 1 15 ? -2.791 -12.656 -6 1 97.88 15 VAL B C 1
ATOM 862 O O . VAL B 1 15 ? -2.842 -13.766 -5.461 1 97.88 15 VAL B O 1
ATOM 865 N N . ILE B 1 16 ? -1.843 -12.242 -6.781 1 98.19 16 ILE B N 1
ATOM 866 C CA . ILE B 1 16 ? -0.681 -13.102 -6.977 1 98.19 16 ILE B CA 1
ATOM 867 C C . ILE B 1 16 ? -0.024 -13.398 -5.633 1 98.19 16 ILE B C 1
ATOM 869 O O . ILE B 1 16 ? 0.303 -14.555 -5.336 1 98.19 16 ILE B O 1
ATOM 873 N N . LEU B 1 17 ? 0.162 -12.445 -4.805 1 97.06 17 LEU B N 1
ATOM 874 C CA . LEU B 1 17 ? 0.757 -12.625 -3.486 1 97.06 17 LEU B CA 1
ATOM 875 C C . LEU B 1 17 ? -0.11 -13.531 -2.619 1 97.06 17 LEU B C 1
ATOM 877 O O . LEU B 1 17 ? 0.407 -14.359 -1.869 1 97.06 17 LEU B O 1
ATOM 881 N N . ASP B 1 18 ? -1.427 -13.305 -2.738 1 96.88 18 ASP B N 1
ATOM 882 C CA . ASP B 1 18 ? -2.344 -14.18 -2.021 1 96.88 18 ASP B CA 1
ATOM 883 C C . ASP B 1 18 ? -2.096 -15.648 -2.379 1 96.88 18 ASP B C 1
ATOM 885 O O . ASP B 1 18 ? -2.031 -16.5 -1.497 1 96.88 18 ASP B O 1
ATOM 889 N N . GLU B 1 19 ? -1.966 -15.914 -3.66 1 97.5 19 GLU B N 1
ATOM 890 C CA . GLU B 1 19 ? -1.79 -17.281 -4.148 1 97.5 19 GLU B CA 1
ATOM 891 C C . GLU B 1 19 ? -0.452 -17.859 -3.697 1 97.5 19 GLU B C 1
ATOM 893 O O . GLU B 1 19 ? -0.371 -19.031 -3.326 1 97.5 19 GLU B O 1
ATOM 898 N N . LEU B 1 20 ? 0.551 -17.047 -3.668 1 97.38 20 LEU B N 1
ATOM 899 C CA . LEU B 1 20 ? 1.866 -17.516 -3.242 1 97.38 20 LEU B CA 1
ATOM 900 C C . LEU B 1 20 ? 1.906 -17.719 -1.731 1 97.38 20 LEU B C 1
ATOM 902 O O . LEU B 1 20 ? 2.613 -18.609 -1.242 1 97.38 20 LEU B O 1
ATOM 906 N N . ALA B 1 21 ? 1.194 -16.875 -1.03 1 94.31 21 ALA B N 1
ATOM 907 C CA . ALA B 1 21 ? 1.105 -17.047 0.417 1 94.31 21 ALA B CA 1
ATOM 908 C C . ALA B 1 21 ? 0.368 -18.328 0.775 1 94.31 21 ALA B C 1
ATOM 910 O O . ALA B 1 21 ? 0.698 -19 1.765 1 94.31 21 ALA B O 1
ATOM 911 N N . ASP B 1 22 ? -0.635 -18.656 -0.023 1 94.94 22 ASP B N 1
ATOM 912 C CA . ASP B 1 22 ? -1.419 -19.875 0.16 1 94.94 22 ASP B CA 1
ATOM 913 C C . ASP B 1 22 ? -0.58 -21.125 -0.131 1 94.94 22 ASP B C 1
ATOM 915 O O . ASP B 1 22 ? -0.603 -22.078 0.636 1 94.94 22 ASP B O 1
ATOM 919 N N . ARG B 1 23 ? 0.123 -21.031 -1.229 1 95.5 23 ARG B N 1
ATOM 920 C CA . ARG B 1 23 ? 1.04 -22.094 -1.644 1 95.5 23 ARG B CA 1
ATOM 921 C C . ARG B 1 23 ? 2.316 -21.516 -2.238 1 95.5 23 ARG B C 1
ATOM 923 O O . ARG B 1 23 ? 2.328 -21.078 -3.393 1 95.5 23 ARG B O 1
ATOM 930 N N . ASN B 1 24 ? 3.393 -21.609 -1.482 1 95.56 24 ASN B N 1
ATOM 931 C CA . ASN B 1 24 ? 4.668 -21.047 -1.924 1 95.56 24 ASN B CA 1
ATOM 932 C C . ASN B 1 24 ? 5.34 -21.953 -2.963 1 95.56 24 ASN B C 1
ATOM 934 O O . ASN B 1 24 ? 4.996 -23.125 -3.088 1 95.56 24 ASN B O 1
ATOM 938 N N . GLY B 1 25 ? 6.184 -21.328 -3.672 1 96.81 25 GLY B N 1
ATOM 939 C CA . GLY B 1 25 ? 6.93 -22.109 -4.645 1 96.81 25 GLY B CA 1
ATOM 940 C C . GLY B 1 25 ? 6.0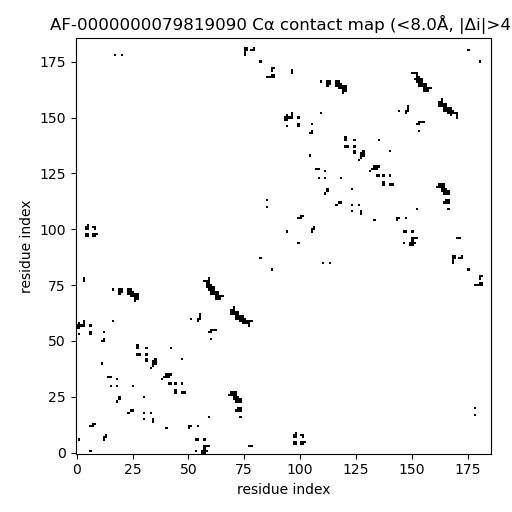94 -22.547 -5.832 1 96.81 25 GLY B C 1
ATOM 941 O O . GLY B 1 25 ? 5.941 -23.75 -6.082 1 96.81 25 GLY B O 1
ATOM 942 N N . GLN B 1 26 ? 5.59 -21.688 -6.531 1 98.19 26 GLN B N 1
ATOM 943 C CA . GLN B 1 26 ? 4.785 -21.969 -7.715 1 98.19 26 GLN B CA 1
ATOM 944 C C . GLN B 1 26 ? 5.488 -21.516 -8.984 1 98.19 26 GLN B C 1
ATOM 946 O O . GLN B 1 26 ? 6.152 -20.469 -8.992 1 98.19 26 GLN B O 1
ATOM 951 N N . THR B 1 27 ? 5.305 -22.25 -10.047 1 98.12 27 THR B N 1
ATOM 952 C CA . THR B 1 27 ? 5.789 -21.828 -11.359 1 98.12 27 THR B CA 1
ATOM 953 C C . THR B 1 27 ? 4.852 -20.797 -11.984 1 98.12 27 THR B C 1
ATOM 955 O O . THR B 1 27 ? 3.719 -20.625 -11.523 1 98.12 27 THR B O 1
ATOM 958 N N . LEU B 1 28 ? 5.348 -20.125 -13.031 1 98.06 28 LEU B N 1
ATOM 959 C CA . LEU B 1 28 ? 4.516 -19.172 -13.758 1 98.06 28 LEU B CA 1
ATOM 960 C C . LEU B 1 28 ? 3.242 -19.844 -14.258 1 98.06 28 LEU B C 1
ATOM 962 O O . LEU B 1 28 ? 2.154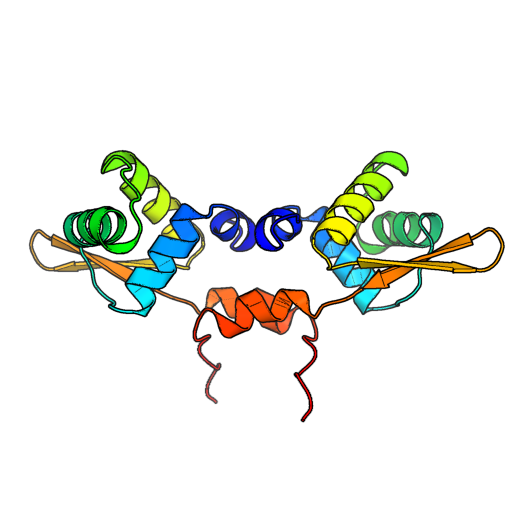 -19.266 -14.148 1 98.06 28 LEU B O 1
ATOM 966 N N . PHE B 1 29 ? 3.338 -21.047 -14.742 1 97.56 29 PHE B N 1
ATOM 967 C CA . PHE B 1 29 ? 2.193 -21.781 -15.266 1 97.56 29 PHE B CA 1
ATOM 968 C C . PHE B 1 29 ? 1.161 -22.016 -14.164 1 97.56 29 PHE B C 1
ATOM 970 O O . PHE B 1 29 ? -0.034 -21.797 -14.375 1 97.56 29 PHE B O 1
ATOM 977 N N . GLU B 1 30 ? 1.63 -22.484 -13.023 1 97.75 30 GLU B N 1
ATOM 978 C CA . GLU B 1 30 ? 0.738 -22.75 -11.898 1 97.75 30 GLU B CA 1
ATOM 979 C C . GLU B 1 30 ? 0.022 -21.469 -11.453 1 97.75 30 GLU B C 1
ATOM 981 O O . GLU B 1 30 ? -1.184 -21.484 -11.1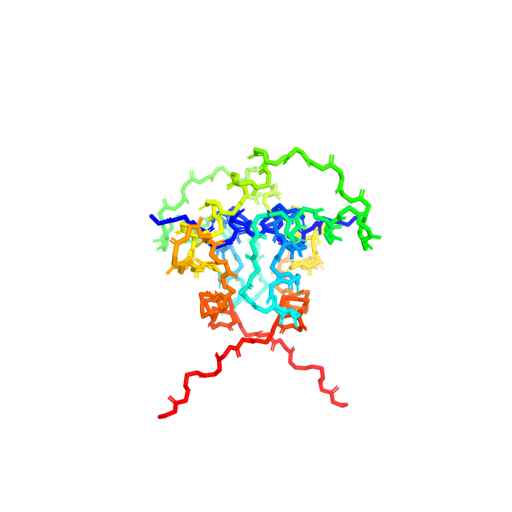95 1 97.75 30 GLU B O 1
ATOM 986 N N . ILE B 1 31 ? 0.726 -20.375 -11.391 1 98.19 31 ILE B N 1
ATOM 987 C CA . ILE B 1 31 ? 0.157 -19.094 -10.984 1 98.19 31 ILE B CA 1
ATOM 988 C C . ILE B 1 31 ? -0.915 -18.672 -11.977 1 98.19 31 ILE B C 1
ATOM 990 O O . ILE B 1 31 ? -2.029 -18.312 -11.586 1 98.19 31 ILE B O 1
ATOM 994 N N . CYS B 1 32 ? -0.604 -18.766 -13.25 1 98.31 32 CYS B N 1
ATOM 995 C CA . CYS B 1 32 ? -1.56 -18.406 -14.289 1 98.31 32 CYS B CA 1
ATOM 996 C C . CYS B 1 32 ? -2.836 -19.219 -14.18 1 98.31 32 CYS B C 1
ATOM 998 O O . CYS B 1 32 ? -3.939 -18.688 -14.258 1 98.31 32 CYS B O 1
ATOM 1000 N N . THR B 1 33 ? -2.676 -20.484 -13.953 1 97.88 33 THR B N 1
ATOM 1001 C CA . THR B 1 33 ? -3.805 -21.406 -13.867 1 97.88 33 THR B CA 1
ATOM 1002 C C . THR B 1 33 ? -4.688 -21.078 -12.672 1 97.88 33 THR B C 1
ATOM 1004 O O . THR B 1 33 ? -5.914 -21.016 -12.797 1 97.88 33 THR B O 1
ATOM 1007 N N . ARG B 1 34 ? -4.055 -20.812 -11.602 1 97.75 34 ARG B N 1
ATOM 1008 C CA . ARG B 1 34 ? -4.812 -20.516 -10.391 1 97.75 34 ARG B CA 1
ATOM 1009 C C . ARG B 1 34 ? -5.508 -19.156 -10.508 1 97.75 34 ARG B C 1
ATOM 1011 O O . ARG B 1 34 ? -6.648 -19 -10.062 1 97.75 34 ARG B O 1
ATOM 1018 N N . LEU B 1 35 ? -4.828 -18.156 -11.078 1 97.94 35 LEU B N 1
ATOM 1019 C CA . LEU B 1 35 ? -5.434 -16.844 -11.281 1 97.94 35 LEU B CA 1
ATOM 1020 C C . LEU B 1 35 ? -6.695 -16.953 -12.133 1 97.94 35 LEU B C 1
ATOM 1022 O O . LEU B 1 35 ? -7.715 -16.344 -11.828 1 97.94 35 LEU B O 1
ATOM 1026 N N . LEU B 1 36 ? -6.617 -17.75 -13.117 1 97.69 36 LEU B N 1
ATOM 1027 C CA . LEU B 1 36 ? -7.75 -17.938 -14.023 1 97.69 36 LEU B CA 1
ATOM 1028 C C . LEU B 1 36 ? -8.859 -18.734 -13.344 1 97.69 36 LEU B C 1
ATOM 1030 O O . LEU B 1 36 ? -10.008 -18.281 -13.297 1 97.69 36 LEU B O 1
ATOM 1034 N N . SER B 1 37 ? -8.57 -19.859 -12.688 1 97.62 37 SER B N 1
ATOM 1035 C CA . SER B 1 37 ? -9.555 -20.812 -12.18 1 97.62 37 SER B CA 1
ATOM 1036 C C . SER B 1 37 ? -10.219 -20.281 -10.906 1 97.62 37 SER B C 1
ATOM 1038 O O . SER B 1 37 ? -11.43 -20.422 -10.719 1 97.62 37 SER B O 1
ATOM 1040 N N . LYS B 1 38 ? -9.43 -19.656 -10.039 1 97.06 38 LYS B N 1
ATOM 1041 C CA . LYS B 1 38 ? -9.938 -19.281 -8.727 1 97.06 38 LYS B CA 1
ATOM 1042 C C . LYS B 1 38 ? -10.445 -17.844 -8.719 1 97.06 38 LYS B C 1
ATOM 1044 O O . LYS B 1 38 ? -11.352 -17.516 -7.953 1 97.06 38 LYS B O 1
ATOM 1049 N N . HIS B 1 39 ? -9.836 -17.047 -9.57 1 96.94 39 HIS B N 1
ATOM 1050 C CA . HIS B 1 39 ? -10.117 -15.625 -9.438 1 96.94 39 HIS B CA 1
ATOM 1051 C C . HIS B 1 39 ? -10.711 -15.062 -10.727 1 96.94 39 HIS B C 1
ATOM 1053 O O . HIS B 1 39 ? -11.117 -13.891 -10.773 1 96.94 39 HIS B O 1
ATOM 1059 N N . GLY B 1 40 ? -10.648 -15.805 -11.797 1 96.81 40 GLY B N 1
ATOM 1060 C CA . GLY B 1 40 ? -11.164 -15.344 -13.078 1 96.81 40 GLY B CA 1
ATOM 1061 C C . GLY B 1 40 ? -10.266 -14.336 -13.758 1 96.81 40 GLY B C 1
ATOM 1062 O O . GLY B 1 40 ? -10.727 -13.547 -14.586 1 96.81 40 GLY B O 1
ATOM 1063 N N . ILE B 1 41 ? -9.078 -14.25 -13.359 1 96.62 41 ILE B N 1
ATOM 1064 C CA . ILE B 1 41 ? -8.094 -13.352 -13.969 1 96.62 41 ILE B CA 1
ATOM 1065 C C . ILE B 1 41 ? -7.441 -14.047 -15.164 1 96.62 41 ILE B C 1
ATOM 1067 O O . ILE B 1 41 ? -6.664 -14.984 -14.992 1 96.62 41 ILE B O 1
ATOM 1071 N N . ASP B 1 42 ? -7.789 -13.547 -16.312 1 95.44 42 ASP B N 1
ATOM 1072 C CA . ASP B 1 42 ? -7.266 -14.117 -17.547 1 95.44 42 ASP B CA 1
ATOM 1073 C C . ASP B 1 42 ? -6.23 -13.188 -18.188 1 95.44 42 ASP B C 1
ATOM 1075 O O . ASP B 1 42 ? -6.457 -12.648 -19.266 1 95.44 42 ASP B O 1
ATOM 1079 N N . SER B 1 43 ? -5.184 -13.008 -17.562 1 96.06 43 SER B N 1
ATOM 1080 C CA . SER B 1 43 ? -4.066 -12.211 -18.062 1 96.06 43 SER B CA 1
ATOM 1081 C C . SER B 1 43 ? -3.076 -13.078 -18.844 1 96.06 43 SER B C 1
ATOM 1083 O O . SER B 1 43 ? -2.971 -14.281 -18.594 1 96.06 43 SER B O 1
ATOM 1085 N N . SER B 1 44 ? -2.418 -12.516 -19.734 1 97.06 44 SER B N 1
ATOM 1086 C CA . SER B 1 44 ? -1.397 -13.242 -20.469 1 97.06 44 SER B CA 1
ATOM 1087 C C . SER B 1 44 ? -0.254 -13.68 -19.562 1 97.06 44 SER B C 1
ATOM 1089 O O . SER B 1 44 ? -0.014 -13.062 -18.516 1 97.06 44 SER B O 1
ATOM 1091 N N . ARG B 1 45 ? 0.401 -14.734 -20.016 1 96.81 45 ARG B N 1
ATOM 1092 C CA . ARG B 1 45 ? 1.586 -15.195 -19.297 1 96.81 45 ARG B CA 1
ATOM 1093 C C . ARG B 1 45 ? 2.631 -14.086 -19.203 1 96.81 45 ARG B C 1
ATOM 1095 O O . ARG B 1 45 ? 3.318 -13.953 -18.188 1 96.81 45 ARG B O 1
ATOM 1102 N N . GLN B 1 46 ? 2.768 -13.367 -20.203 1 97.56 46 GLN B N 1
ATOM 1103 C CA . GLN B 1 46 ? 3.715 -12.258 -20.219 1 97.56 46 GLN B CA 1
ATOM 1104 C C . GLN B 1 46 ? 3.355 -11.211 -19.188 1 97.56 46 GLN B C 1
ATOM 1106 O O . GLN B 1 46 ? 4.234 -10.688 -18.484 1 97.56 46 GLN B O 1
ATOM 1111 N N . ALA B 1 47 ? 2.096 -10.828 -19.125 1 98.25 47 ALA B N 1
ATOM 1112 C CA . ALA B 1 47 ? 1.64 -9.844 -18.156 1 98.25 47 ALA B CA 1
ATOM 1113 C C . ALA B 1 47 ? 1.898 -10.32 -16.719 1 98.25 47 ALA B C 1
ATOM 1115 O O . ALA B 1 47 ? 2.385 -9.555 -15.891 1 98.25 47 ALA B O 1
ATOM 1116 N N . ILE B 1 48 ? 1.6 -11.562 -16.516 1 98.38 48 ILE B N 1
ATOM 1117 C CA . ILE B 1 48 ? 1.8 -12.117 -15.18 1 98.38 48 ILE B CA 1
ATOM 1118 C C . ILE B 1 48 ? 3.291 -12.148 -14.852 1 98.38 48 ILE B C 1
ATOM 1120 O O . ILE B 1 48 ? 3.691 -11.867 -13.719 1 98.38 48 ILE B O 1
ATOM 1124 N N . SER B 1 49 ? 4.082 -12.484 -15.797 1 98.31 49 SER B N 1
ATOM 1125 C CA . SER B 1 49 ? 5.531 -12.453 -15.609 1 98.31 49 SER B CA 1
ATOM 1126 C C . SER B 1 49 ? 6.016 -11.062 -15.234 1 98.31 49 SER B C 1
ATOM 1128 O O . SER B 1 49 ? 6.867 -10.906 -14.359 1 98.31 49 SER B O 1
ATOM 1130 N N . GLN B 1 50 ? 5.473 -10.086 -15.828 1 98.31 50 GLN B N 1
ATOM 1131 C CA . GLN B 1 50 ? 5.836 -8.703 -15.523 1 98.31 50 GLN B CA 1
ATOM 1132 C C . GLN B 1 50 ? 5.422 -8.328 -14.102 1 98.31 50 GLN B C 1
ATOM 1134 O O . GLN B 1 50 ? 6.16 -7.641 -13.398 1 98.31 50 GLN B O 1
ATOM 1139 N N . HIS B 1 51 ? 4.211 -8.727 -13.766 1 98.31 51 HIS B N 1
ATOM 1140 C CA . HIS B 1 51 ? 3.779 -8.5 -12.391 1 98.31 51 HIS B CA 1
ATOM 1141 C C . HIS B 1 51 ? 4.742 -9.148 -11.398 1 98.31 51 HIS B C 1
ATOM 1143 O O . HIS B 1 51 ? 5.086 -8.555 -10.383 1 98.31 51 HIS B O 1
ATOM 1149 N N . LEU B 1 52 ? 5.145 -10.336 -11.719 1 98.31 52 LEU B N 1
ATOM 1150 C CA . LEU B 1 52 ? 6.07 -11.055 -10.859 1 98.31 52 LEU B CA 1
ATOM 1151 C C . LEU B 1 52 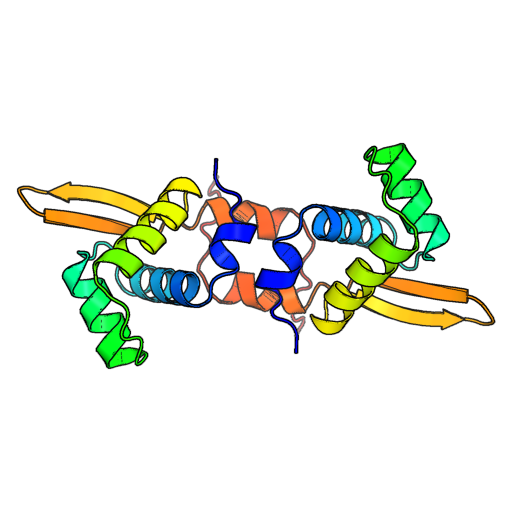? 7.406 -10.328 -10.766 1 98.31 52 LEU B C 1
ATOM 1153 O O . LEU B 1 52 ? 8.023 -10.289 -9.695 1 98.31 52 LEU B O 1
ATOM 1157 N N . ASP B 1 53 ? 7.848 -9.773 -11.844 1 98 53 ASP B N 1
ATOM 1158 C CA . ASP B 1 53 ? 9.086 -9 -11.844 1 98 53 ASP B CA 1
ATOM 1159 C C . ASP B 1 53 ? 8.977 -7.785 -10.922 1 98 53 ASP B C 1
ATOM 1161 O O . ASP B 1 53 ? 9.898 -7.492 -10.156 1 98 53 ASP B O 1
ATOM 1165 N N . VAL B 1 54 ? 7.875 -7.078 -11.016 1 98 54 VAL B N 1
ATOM 1166 C CA . VAL B 1 54 ? 7.637 -5.914 -10.172 1 98 54 VAL B CA 1
ATOM 1167 C C . VAL B 1 54 ? 7.645 -6.328 -8.703 1 98 54 VAL B C 1
ATOM 1169 O O . VAL B 1 54 ? 8.273 -5.668 -7.871 1 98 54 VAL B O 1
ATOM 1172 N N . LEU B 1 55 ? 6.98 -7.434 -8.383 1 98 55 LEU B N 1
ATOM 1173 C CA . LEU B 1 55 ? 6.91 -7.926 -7.016 1 98 55 LEU B CA 1
ATOM 1174 C C . LEU B 1 55 ? 8.289 -8.352 -6.516 1 98 55 LEU B C 1
ATOM 1176 O O . LEU B 1 55 ? 8.617 -8.141 -5.348 1 98 55 LEU B O 1
ATOM 1180 N N . GLU B 1 56 ? 9.047 -8.922 -7.402 1 97.69 56 GLU B N 1
ATOM 1181 C CA . GLU B 1 56 ? 10.398 -9.32 -7.047 1 97.69 56 GLU B CA 1
ATOM 1182 C C . GLU B 1 56 ? 11.289 -8.102 -6.785 1 97.69 56 GLU B C 1
ATOM 1184 O O . GLU B 1 56 ? 12.039 -8.078 -5.812 1 97.69 56 GLU B O 1
ATOM 1189 N N . GLU B 1 57 ? 11.195 -7.121 -7.59 1 97.38 57 GLU B N 1
ATOM 1190 C CA . GLU B 1 57 ? 11.969 -5.891 -7.426 1 97.38 57 GLU B CA 1
ATOM 1191 C C . GLU B 1 57 ? 11.609 -5.184 -6.121 1 97.38 57 GLU B C 1
ATOM 1193 O O . GLU B 1 57 ? 12.461 -4.523 -5.516 1 97.38 57 GLU B O 1
ATOM 1198 N N . ALA B 1 58 ? 10.391 -5.332 -5.711 1 96.81 58 ALA B N 1
ATOM 1199 C CA . ALA B 1 58 ? 9.93 -4.715 -4.473 1 96.81 58 ALA B CA 1
ATOM 1200 C C . ALA B 1 58 ? 10.312 -5.566 -3.262 1 96.81 58 ALA B C 1
ATOM 1202 O O . ALA B 1 58 ? 10.055 -5.18 -2.119 1 96.81 58 ALA B O 1
ATOM 1203 N N . GLY B 1 59 ? 10.852 -6.762 -3.529 1 96.25 59 GLY B N 1
ATOM 1204 C CA . GLY B 1 59 ? 11.281 -7.648 -2.459 1 96.25 59 GLY B CA 1
ATOM 1205 C C . GLY B 1 59 ? 10.164 -8.523 -1.928 1 96.25 59 GLY B C 1
ATOM 1206 O O . GLY B 1 59 ? 10.328 -9.188 -0.899 1 96.25 59 GLY B O 1
ATOM 1207 N N . LEU B 1 60 ? 9.055 -8.602 -2.584 1 96.81 60 LEU B N 1
ATOM 1208 C CA . LEU B 1 60 ? 7.875 -9.305 -2.096 1 96.81 60 LEU B CA 1
ATOM 1209 C C . LEU B 1 60 ? 7.832 -10.727 -2.635 1 96.81 60 LEU B C 1
ATOM 1211 O O . LEU B 1 60 ? 7.066 -11.562 -2.139 1 96.81 60 LEU B O 1
ATOM 1215 N N . VAL B 1 61 ? 8.617 -10.992 -3.691 1 97.81 61 VAL B N 1
ATOM 1216 C CA . VAL B 1 61 ? 8.727 -12.32 -4.297 1 97.81 61 VAL B CA 1
ATOM 1217 C C . VAL B 1 61 ? 10.195 -12.68 -4.496 1 97.81 61 VAL B C 1
ATOM 1219 O O . VAL B 1 61 ? 11 -11.836 -4.871 1 97.81 61 VAL B O 1
ATOM 1222 N N . THR B 1 62 ? 10.516 -13.805 -4.145 1 97.56 62 THR B N 1
ATOM 1223 C CA . THR B 1 62 ? 11.82 -14.352 -4.477 1 97.56 62 THR B CA 1
ATOM 1224 C C . THR B 1 62 ? 11.688 -15.508 -5.469 1 97.56 62 THR B C 1
ATOM 1226 O O . THR B 1 62 ? 10.648 -16.172 -5.523 1 97.56 62 THR B O 1
ATOM 1229 N N . THR B 1 63 ? 12.734 -15.688 -6.258 1 97 63 THR B N 1
ATOM 1230 C CA . THR B 1 63 ? 12.703 -16.734 -7.266 1 97 63 THR B CA 1
ATOM 1231 C C . THR B 1 63 ? 13.836 -17.734 -7.047 1 97 63 THR B C 1
ATOM 1233 O O . THR B 1 63 ? 14.953 -17.344 -6.684 1 97 63 THR B O 1
ATOM 1236 N N . ARG B 1 64 ? 13.523 -18.969 -7.145 1 95.94 64 ARG B N 1
ATOM 1237 C CA . ARG B 1 64 ? 14.5 -20.047 -7.094 1 95.94 64 ARG B CA 1
ATOM 1238 C C . ARG B 1 64 ? 14.367 -20.969 -8.305 1 95.94 64 ARG B C 1
ATOM 1240 O O . ARG B 1 64 ? 13.258 -21.266 -8.734 1 95.94 64 ARG B O 1
ATOM 1247 N N . ARG B 1 65 ? 15.555 -21.328 -8.773 1 94.69 65 ARG B N 1
ATOM 1248 C CA . ARG B 1 65 ? 15.531 -22.25 -9.906 1 94.69 65 ARG B CA 1
ATOM 1249 C C . ARG B 1 65 ? 15.852 -23.672 -9.461 1 94.69 65 ARG B C 1
ATOM 1251 O O . ARG B 1 65 ? 16.734 -23.891 -8.625 1 94.69 65 ARG B O 1
ATOM 1258 N N . ASP B 1 66 ? 15.062 -24.531 -9.859 1 92.69 66 ASP B N 1
ATOM 1259 C CA . ASP B 1 66 ? 15.32 -25.969 -9.711 1 92.69 66 ASP B CA 1
ATOM 1260 C C . ASP B 1 66 ? 15.258 -26.672 -11.062 1 92.69 66 ASP B C 1
ATOM 1262 O O . ASP B 1 66 ? 14.172 -26.891 -11.609 1 92.69 66 ASP B O 1
ATOM 1266 N N . GLY B 1 67 ? 16.422 -27.219 -11.469 1 94.56 67 GLY B N 1
ATOM 1267 C CA . GLY B 1 67 ? 16.469 -27.75 -12.82 1 94.56 67 GLY B CA 1
ATOM 1268 C C . GLY B 1 67 ? 16.062 -26.734 -13.875 1 94.56 67 GLY B C 1
ATOM 1269 O O . GLY B 1 67 ? 16.625 -25.641 -13.938 1 94.56 67 GLY B O 1
ATOM 1270 N N . ARG B 1 68 ? 14.945 -27.078 -14.672 1 92.81 68 ARG B N 1
ATOM 1271 C CA . ARG B 1 68 ? 14.516 -26.219 -15.766 1 92.81 68 ARG B CA 1
ATOM 1272 C C . ARG B 1 68 ? 13.359 -25.312 -15.336 1 92.81 68 ARG B C 1
ATOM 1274 O O . ARG B 1 68 ? 12.836 -24.547 -16.141 1 92.81 68 ARG B O 1
ATOM 1281 N N . TYR B 1 69 ? 12.992 -25.391 -14.141 1 94.81 69 TYR B N 1
ATOM 1282 C CA . TYR B 1 69 ? 11.805 -24.672 -13.695 1 94.81 69 TYR B CA 1
ATOM 1283 C C . TYR B 1 69 ? 12.188 -23.531 -12.758 1 94.81 69 TYR B C 1
ATOM 1285 O O . TYR B 1 69 ? 13.125 -23.656 -11.977 1 94.81 69 TYR B O 1
ATOM 1293 N N . LYS B 1 70 ? 11.461 -22.438 -12.945 1 96.38 70 LYS B N 1
ATOM 1294 C CA . LYS B 1 70 ? 11.547 -21.281 -12.07 1 96.38 70 LYS B CA 1
ATOM 1295 C C . LYS B 1 70 ? 10.391 -21.25 -11.078 1 96.38 70 LYS B C 1
ATOM 1297 O O . LYS B 1 70 ? 9.219 -21.281 -11.484 1 96.38 70 LYS B O 1
ATOM 1302 N N . PHE B 1 71 ? 10.797 -21.234 -9.719 1 98.12 71 PHE B N 1
ATOM 1303 C CA . PHE B 1 71 ? 9.773 -21.234 -8.688 1 98.12 71 PHE B CA 1
ATOM 1304 C C . PHE B 1 71 ? 9.711 -19.891 -7.984 1 98.12 71 PHE B C 1
ATOM 1306 O O . PHE B 1 71 ? 10.75 -19.312 -7.652 1 98.12 71 PHE B O 1
ATOM 1313 N N . HIS B 1 72 ? 8.531 -19.375 -7.77 1 98.44 72 HIS B N 1
ATOM 1314 C CA . HIS B 1 72 ? 8.297 -18.094 -7.113 1 98.44 72 HIS B CA 1
ATOM 1315 C C . HIS B 1 72 ? 7.793 -18.297 -5.684 1 98.44 72 HIS B C 1
ATOM 1317 O O . HIS B 1 72 ? 6.887 -19.094 -5.445 1 98.44 72 HIS B O 1
ATOM 1323 N N . HIS B 1 73 ? 8.438 -17.547 -4.785 1 97.81 73 HIS B N 1
ATOM 1324 C CA . HIS B 1 73 ? 8.117 -17.609 -3.365 1 97.81 73 HIS B CA 1
ATOM 1325 C C . HIS B 1 73 ? 7.742 -16.234 -2.824 1 97.81 73 HIS B C 1
ATOM 1327 O O . HIS B 1 73 ? 8.367 -15.234 -3.178 1 97.81 73 HIS B O 1
ATOM 1333 N N . ALA B 1 74 ? 6.691 -16.219 -2.039 1 96.5 74 ALA B N 1
ATOM 1334 C CA . ALA B 1 74 ? 6.363 -14.953 -1.388 1 96.5 74 ALA B CA 1
ATOM 1335 C C . ALA B 1 74 ? 7.375 -14.617 -0.297 1 96.5 74 ALA B C 1
ATOM 1337 O O . ALA B 1 74 ? 7.824 -15.508 0.436 1 96.5 74 ALA B O 1
ATOM 1338 N N . ASP B 1 75 ? 7.789 -13.438 -0.218 1 95.06 75 ASP B N 1
ATOM 1339 C CA . ASP B 1 75 ? 8.508 -12.852 0.911 1 95.06 75 ASP B CA 1
ATOM 1340 C C . ASP B 1 75 ? 7.793 -11.609 1.436 1 95.06 75 ASP B C 1
ATOM 1342 O O . ASP B 1 75 ? 7.812 -10.555 0.793 1 95.06 75 ASP B O 1
ATOM 1346 N N . LEU B 1 76 ? 7.289 -11.75 2.613 1 91.88 76 LEU B N 1
ATOM 1347 C CA . LEU B 1 76 ? 6.391 -10.711 3.107 1 91.88 76 LEU B CA 1
ATOM 1348 C C . LEU B 1 76 ? 7.105 -9.797 4.102 1 91.88 76 LEU B C 1
ATOM 1350 O O . LEU B 1 76 ? 6.488 -8.914 4.691 1 91.88 76 LEU B O 1
ATOM 1354 N N . ALA B 1 77 ? 8.422 -9.938 4.18 1 91.31 77 ALA B N 1
ATOM 1355 C CA . ALA B 1 77 ? 9.219 -9.156 5.125 1 91.31 77 ALA B CA 1
ATOM 1356 C C . ALA B 1 77 ? 9.102 -7.66 4.84 1 91.31 77 ALA B C 1
ATOM 1358 O O . ALA B 1 77 ? 8.977 -6.855 5.762 1 91.31 77 ALA B O 1
ATOM 1359 N N . PRO B 1 78 ? 9.039 -7.309 3.584 1 91.94 78 PRO B N 1
ATOM 1360 C CA . PRO B 1 78 ? 8.977 -5.871 3.291 1 91.94 78 PRO B CA 1
ATOM 1361 C C . PRO B 1 78 ? 7.664 -5.238 3.754 1 91.94 78 PRO B C 1
ATOM 1363 O O . PRO B 1 78 ? 7.582 -4.016 3.893 1 91.94 78 PRO B O 1
ATOM 1366 N N . LEU B 1 79 ? 6.648 -6.008 4 1 91.06 79 LEU B N 1
ATOM 1367 C CA . LEU B 1 79 ? 5.371 -5.473 4.465 1 91.06 79 LEU B CA 1
ATOM 1368 C C . LEU B 1 79 ? 5.492 -4.918 5.879 1 91.06 79 LEU B C 1
ATOM 1370 O O . LEU B 1 79 ? 4.633 -4.156 6.328 1 91.06 79 LEU B O 1
ATOM 1374 N N . ARG B 1 80 ? 6.547 -5.336 6.566 1 88.12 80 ARG B N 1
ATOM 1375 C CA . ARG B 1 80 ? 6.785 -4.809 7.906 1 88.12 80 ARG B CA 1
ATOM 1376 C C . ARG B 1 80 ? 6.941 -3.293 7.883 1 88.12 80 ARG B C 1
ATOM 1378 O O . ARG B 1 80 ? 6.59 -2.611 8.844 1 88.12 80 ARG B O 1
ATOM 1385 N N . ALA B 1 81 ? 7.453 -2.797 6.746 1 83.88 81 ALA B N 1
ATOM 1386 C CA . ALA B 1 81 ? 7.602 -1.353 6.582 1 83.88 81 ALA B CA 1
ATOM 1387 C C . ALA B 1 81 ? 6.27 -0.638 6.781 1 83.88 81 ALA B C 1
ATOM 1389 O O . ALA B 1 81 ? 6.227 0.479 7.301 1 83.88 81 ALA B O 1
ATOM 1390 N N . ILE B 1 82 ? 5.23 -1.265 6.402 1 84.75 82 ILE B N 1
ATOM 1391 C CA . ILE B 1 82 ? 3.904 -0.668 6.504 1 84.75 82 ILE B CA 1
ATOM 1392 C C . ILE B 1 82 ? 3.414 -0.746 7.949 1 84.75 82 ILE B C 1
ATOM 1394 O O . ILE B 1 82 ? 2.949 0.251 8.508 1 84.75 82 ILE B O 1
ATOM 1398 N N . VAL B 1 83 ? 3.637 -1.846 8.531 1 82.62 83 VAL B N 1
ATOM 1399 C CA . VAL B 1 83 ? 3.141 -2.123 9.875 1 82.62 83 VAL B CA 1
ATOM 1400 C C . VAL B 1 83 ? 3.898 -1.271 10.891 1 82.62 83 VAL B C 1
ATOM 1402 O O . VAL B 1 83 ? 3.316 -0.797 11.875 1 82.62 83 VAL B O 1
ATOM 1405 N N . ASP B 1 84 ? 5.098 -1.083 10.57 1 88 84 ASP B N 1
ATOM 1406 C CA . ASP B 1 84 ? 5.949 -0.385 11.531 1 88 84 ASP B CA 1
ATOM 1407 C C . ASP B 1 84 ? 5.824 1.129 11.375 1 88 84 ASP B C 1
ATOM 1409 O O . ASP B 1 84 ? 6.195 1.884 12.273 1 88 84 ASP B O 1
ATOM 1413 N N . ARG B 1 85 ? 5.328 1.584 10.367 1 91.56 85 ARG B N 1
ATOM 1414 C CA . ARG B 1 85 ? 5.34 3.012 10.07 1 91.56 85 ARG B CA 1
ATOM 1415 C C . ARG B 1 85 ? 4.262 3.746 10.859 1 91.56 85 ARG B C 1
ATOM 1417 O O . ARG B 1 85 ? 4.496 4.84 11.375 1 91.56 85 ARG B O 1
ATOM 1424 N N . TRP B 1 86 ? 3.1 3.035 10.875 1 90.5 86 TRP B N 1
ATOM 1425 C CA . TRP B 1 86 ? 1.963 3.682 11.523 1 90.5 86 TRP B CA 1
ATOM 1426 C C . TRP B 1 86 ? 1.376 2.791 12.609 1 90.5 86 TRP B C 1
ATOM 1428 O O . TRP B 1 86 ? 1.372 1.564 12.484 1 90.5 86 TRP B O 1
ATOM 1438 N N . PRO B 1 87 ? 0.958 3.461 13.672 1 85.69 87 PRO B N 1
ATOM 1439 C CA . PRO B 1 87 ? 0.281 2.688 14.711 1 85.69 87 PRO B CA 1
ATOM 1440 C C . PRO B 1 87 ? -1.11 2.219 14.289 1 85.69 87 PRO B C 1
ATOM 1442 O O . PRO B 1 87 ? -2.066 2.998 14.336 1 85.69 87 PRO B O 1
ATOM 1445 N N . ILE B 1 88 ? -1.242 1.013 14 1 84 88 ILE B N 1
ATOM 1446 C CA . ILE B 1 88 ? -2.512 0.458 13.539 1 84 88 ILE B CA 1
ATOM 1447 C C . ILE B 1 88 ? -3.346 0.022 14.742 1 84 88 ILE B C 1
ATOM 1449 O O . ILE B 1 88 ? -2.896 -0.786 15.562 1 84 88 ILE B O 1
ATOM 1453 N N . PRO B 1 89 ? -4.43 0.77 14.828 1 80.81 89 PRO B N 1
ATOM 1454 C CA . PRO B 1 89 ? -5.25 0.463 16 1 80.81 89 PRO B CA 1
ATOM 1455 C C . PRO B 1 89 ? -5.699 -0.995 16.047 1 80.81 89 PRO B C 1
ATOM 1457 O O . PRO B 1 89 ? -5.965 -1.594 15 1 80.81 89 PRO B O 1
ATOM 1460 N N . GLN B 1 90 ? -5.523 -1.656 17.266 1 73.62 90 GLN B N 1
ATOM 1461 C CA . GLN B 1 90 ? -5.992 -3.025 17.453 1 73.62 90 GLN B CA 1
ATOM 1462 C C . GLN B 1 90 ? -7.504 -3.066 17.672 1 73.62 90 GLN B C 1
ATOM 1464 O O . GLN B 1 90 ? -8.086 -2.113 18.188 1 73.62 90 GLN B O 1
ATOM 1469 N N . GLU B 1 91 ? -8.289 -3.926 16.938 1 65.25 91 GLU B N 1
ATOM 1470 C CA . GLU B 1 91 ? -9.703 -4.066 17.266 1 65.25 91 GLU B CA 1
ATOM 1471 C C . GLU B 1 91 ? -9.891 -4.48 18.734 1 65.25 91 GLU B C 1
ATOM 1473 O O . GLU B 1 91 ? -9.227 -5.402 19.203 1 65.25 91 GLU B O 1
ATOM 1478 N N . GLY B 1 92 ? -9.695 -3.609 19.672 1 43.28 92 GLY B N 1
ATOM 1479 C CA . GLY B 1 92 ? -9.984 -4.059 21.016 1 43.28 92 GLY B CA 1
ATOM 1480 C C . GLY B 1 92 ? -11.227 -4.922 21.109 1 43.28 92 GLY B C 1
ATOM 1481 O O . GLY B 1 92 ? -12.156 -4.762 2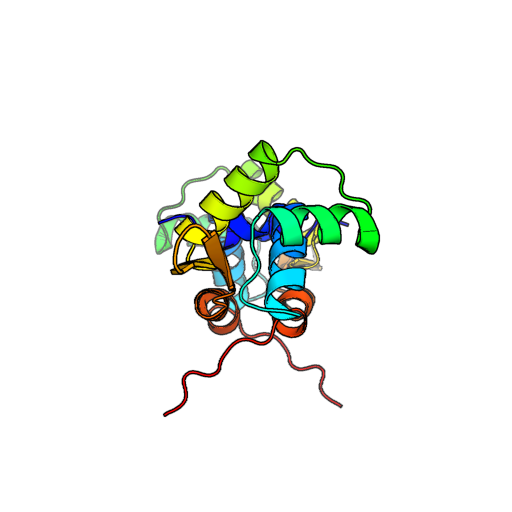0.312 1 43.28 92 GLY B O 1
ATOM 1482 N N . PRO B 1 93 ? -11.164 -6.113 21.922 1 38.72 93 PRO B N 1
ATOM 1483 C CA . PRO B 1 93 ? -12.445 -6.664 22.344 1 38.72 93 PRO B CA 1
ATOM 1484 C C . PRO B 1 93 ? -13.391 -5.598 22.906 1 38.72 93 PRO B C 1
ATOM 1486 O O . PRO B 1 93 ? -12.938 -4.535 23.344 1 38.72 93 PRO B O 1
#

InterPro domains:
  IPR001845 HTH ArsR-type DNA-binding domain [PR00778] (5-20)
  IPR001845 HTH ArsR-type DNA-binding domain [PR00778] (59-74)
  IPR001845 HTH ArsR-type DNA-binding domain [PS50987] (1-93)
  IPR001845 HTH ArsR-type DNA-binding domain [SM00418] (3-84)
  IPR011991 ArsR-like helix-turn-helix domain [cd00090] (6-71)
  IPR036388 Winged helix-like DNA-binding domain superfamily [G3DSA:1.10.10.10] (1-88)
  IPR036390 Winged helix DNA-binding domain superfamily [SSF46785] (2-84)
  IPR051081 HTH-type Metal-responsive Transcriptional Regulators [PTHR33154] (2-83)

Organism: NCBI:txid1608957

Sequence (186 aa):
MTDVYKALADPTRRVILDELADRNGQTLFEICTRLLSKHGIDSSRQAISQHLDVLEEAGLVTTRRDGRYKFHHADLAPLRAIVDRWPIPQEGPMTDVYKALADPTRRVILDELADRNGQTLFEICTRLLSKHGIDSSRQAISQHLDVLEEAGLVTTRRDGRYKFHHADLAPLRAIVDRWPIPQEGP

Nearest PDB structures (foldseek):
  6qil-assembly2_C  TM=8.229E-01  e=2.420E-03  Halobacterium salinarum NRC-1
  6qfd-assembly1_A  TM=8.153E-01  e=3.353E-03  Halobacterium salinarum NRC-1
  2co5-assembly1_A  TM=7.958E-01  e=7.338E-03  Sulfolobus turreted icosahedral virus 1
  4esf-assembly1_A-2  TM=7.817E-01  e=1.085E-02  Bacillus cereus ATCC 10987
  4a0c-assembly2_C  TM=7.607E-01  e=2.184E-01  Homo sapiens

Radius of gyration: 19.05 Å; Cα contacts (8 Å, |Δi|>4): 261; chains: 2; bounding box: 33×56×43 Å

Foldseek 3Di:
DQDPVVLVVDPLLVVLLVVCVVPNWDFLVRSQVCCCPVPVDNDDSVVSVVSLVSCVVNVQWDWDDDPPTITIHGDCVSVVCVPVVDPDDDPDD/DQAPVVLVVDPLLVVLLVVCVVPNWDFLVRSQVCCCPPPVDNDDSVVSVVSLVSCVVNVQWDWDDDDPTITIHGDCVSVVCVPVVDPDDDPDD

Secondary structure (DSSP, 8-state):
---HHHHHTSHHHHHHHHHHHHS-SB-HHHHHHHHHHHH-----HHHHHHHHHHHHHTTSEEEEEETTEEEEEE--GGGHHHHHHS-------/---HHHHHTSHHHHHHHHHHHHS-SB-HHHHHHHHHHHH-----HHHHHHHHHHHHHTTSEEEEEETTEEEEEE--GGGHHHHHHS-------

pLDDT: mean 93.12, std 9.91, range [38.72, 98.44]

Solvent-accessible surface area (backbone atoms only — not comparable to full-atom values): 10371 Å² total; per-residue (Å²): 124,47,53,56,42,51,47,48,40,38,68,66,46,44,51,50,47,50,51,22,67,74,47,57,59,36,35,69,67,57,48,52,52,47,36,32,74,78,67,65,44,82,69,53,72,67,56,51,50,49,46,50,49,48,32,32,52,29,48,39,32,44,77,46,74,56,91,94,43,56,28,36,28,60,30,48,62,60,56,46,61,60,60,69,70,46,86,60,69,72,83,69,132,124,47,53,55,44,50,47,49,40,38,68,66,45,45,50,51,48,51,53,22,66,74,47,57,59,36,35,70,66,57,49,52,49,46,36,32,75,76,68,65,45,83,69,52,71,66,57,51,50,50,46,48,49,48,32,32,51,30,48,39,31,45,78,47,75,57,91,93,44,58,28,37,27,58,31,48,62,61,54,45,60,60,60,69,71,46,85,60,69,71,84,69,133